Protein AF-A0A537WRU5-F1 (afdb_monomer_lite)

Foldseek 3Di:
DDPPPPPPDPDPVCLVPAQFQNQLQVQLQVQLVVQLVVLVVVCPPDPDPPPWPDDSSSNVRSLVRSNVRNCVSLPVVVQVVCVVVVHDDDPFPQPDDDDRSLGHQGLQLQSQLVNLQVLLVVLVVVLVVLVVLLVVQVVDPPDGPDDPLVNLLSQQSNQQSVVVSVVSVCCGNCVSNPVCVVVVHRGDPCSNVSSVVSSVSNSVNVVSVCLSVVFGDNQHNVNDPVCVGNPGSD

Structure (mmCIF, N/CA/C/O backbone):
data_AF-A0A537WRU5-F1
#
_entry.id   AF-A0A537WRU5-F1
#
loop_
_atom_site.group_PDB
_atom_site.id
_atom_site.type_symbol
_atom_site.label_atom_id
_atom_site.label_alt_id
_atom_site.label_comp_id
_atom_site.label_asym_id
_atom_site.label_entity_id
_atom_site.label_seq_id
_atom_site.pdbx_PDB_ins_code
_atom_site.Cartn_x
_atom_site.Cartn_y
_atom_site.Cartn_z
_atom_site.occupancy
_atom_site.B_iso_or_equiv
_atom_site.auth_seq_id
_atom_site.auth_comp_id
_atom_site.auth_asym_id
_atom_site.auth_atom_id
_atom_site.pdbx_PDB_model_num
ATOM 1 N N . MET A 1 1 ? -28.530 -20.313 34.797 1.00 43.19 1 MET A N 1
ATOM 2 C CA . MET A 1 1 ? -28.733 -20.567 33.355 1.00 43.19 1 MET A CA 1
ATOM 3 C C . MET A 1 1 ? -28.473 -19.269 32.606 1.00 43.19 1 MET A C 1
ATOM 5 O O . MET A 1 1 ? -29.329 -18.397 32.593 1.00 43.19 1 MET A O 1
ATOM 9 N N . SER A 1 2 ? -27.258 -19.077 32.092 1.00 44.94 2 SER A N 1
ATOM 10 C CA . SER A 1 2 ? -26.894 -17.907 31.288 1.00 44.94 2 SER A CA 1
ATOM 11 C C . SER A 1 2 ? -27.354 -18.137 29.851 1.00 44.94 2 SER A C 1
ATOM 13 O O . SER A 1 2 ? -26.823 -18.996 29.153 1.00 44.94 2 SER A O 1
ATOM 15 N N . ALA A 1 3 ? -28.372 -17.394 29.420 1.00 47.81 3 ALA A N 1
ATOM 16 C CA . ALA A 1 3 ? -28.803 -17.387 28.031 1.00 47.81 3 ALA A CA 1
ATOM 17 C C . ALA A 1 3 ? -27.658 -16.841 27.164 1.00 47.81 3 ALA A C 1
ATOM 19 O O . ALA A 1 3 ? -27.342 -15.651 27.196 1.00 47.81 3 ALA A O 1
ATOM 20 N N . THR A 1 4 ? -27.003 -17.722 26.414 1.00 50.69 4 THR A N 1
ATOM 21 C CA . THR A 1 4 ? -26.089 -17.356 25.337 1.00 50.69 4 THR A CA 1
ATOM 22 C C . THR A 1 4 ? -26.909 -16.667 24.255 1.00 50.69 4 THR A C 1
ATOM 24 O O . THR A 1 4 ? -27.529 -17.308 23.411 1.00 50.69 4 THR A O 1
ATOM 27 N N . ALA A 1 5 ? -26.954 -15.335 24.300 1.00 50.09 5 ALA A N 1
ATOM 28 C CA . ALA A 1 5 ? -27.502 -14.541 23.216 1.00 50.09 5 ALA A CA 1
ATOM 29 C C . ALA A 1 5 ? -26.713 -14.870 21.941 1.00 50.09 5 ALA A C 1
ATOM 31 O O . ALA A 1 5 ? -25.548 -14.493 21.798 1.00 50.09 5 ALA A O 1
ATOM 32 N N . ILE A 1 6 ? -27.333 -15.622 21.031 1.00 52.88 6 ILE A N 1
ATOM 33 C CA . ILE A 1 6 ? -26.798 -15.865 19.695 1.00 52.88 6 ILE A CA 1
ATOM 34 C C . ILE A 1 6 ? -26.762 -14.499 19.017 1.00 52.88 6 ILE A C 1
ATOM 36 O O . ILE A 1 6 ? -27.801 -13.939 18.669 1.00 52.88 6 ILE A O 1
ATOM 40 N N . ALA A 1 7 ? -25.566 -13.924 18.892 1.00 55.81 7 ALA A N 1
ATOM 41 C CA . ALA A 1 7 ? -25.377 -12.673 18.180 1.00 55.81 7 ALA A CA 1
ATOM 42 C C . ALA A 1 7 ? -25.901 -12.856 16.750 1.00 55.81 7 ALA A C 1
ATOM 44 O O . ALA A 1 7 ? -25.325 -13.617 15.968 1.00 55.81 7 ALA A O 1
ATOM 45 N N . VAL A 1 8 ? -27.013 -12.188 16.430 1.00 57.75 8 VAL A N 1
ATOM 46 C CA . VAL A 1 8 ? -27.613 -12.217 15.096 1.00 57.75 8 VAL A CA 1
ATOM 47 C C . VAL A 1 8 ? -26.575 -11.687 14.116 1.00 57.75 8 VAL A C 1
ATOM 49 O O . VAL A 1 8 ? -26.228 -10.505 14.114 1.00 57.75 8 VAL A O 1
ATOM 52 N N . GLN A 1 9 ? -26.030 -12.591 13.308 1.00 58.00 9 GLN A N 1
ATOM 53 C CA . GLN A 1 9 ? -25.066 -12.241 12.278 1.00 58.00 9 GLN A CA 1
ATOM 54 C C . GLN A 1 9 ? -25.783 -11.392 11.221 1.00 58.00 9 GLN A C 1
ATOM 56 O O . GLN A 1 9 ? -26.829 -11.817 10.724 1.00 58.00 9 GLN A O 1
ATOM 61 N N . PRO A 1 10 ? -25.251 -10.218 10.831 1.00 60.97 10 PRO A N 1
ATOM 62 C CA . PRO A 1 10 ? -25.875 -9.410 9.792 1.00 60.97 10 PRO A CA 1
ATOM 63 C C . PRO A 1 10 ? -25.976 -10.208 8.478 1.00 60.97 10 PRO A C 1
ATOM 65 O O . PRO A 1 10 ? -25.156 -11.106 8.235 1.00 60.97 10 PRO A O 1
ATOM 68 N N . PRO A 1 11 ? -26.954 -9.905 7.608 1.00 69.56 11 PRO A N 1
ATOM 69 C CA . PRO A 1 11 ? -27.125 -10.612 6.342 1.00 69.56 11 PRO A CA 1
ATOM 70 C C . PRO A 1 11 ? -25.850 -10.532 5.485 1.00 69.56 11 PRO A C 1
ATOM 72 O O . PRO A 1 11 ? -25.109 -9.549 5.547 1.00 69.56 11 PRO A O 1
ATOM 75 N N . VAL A 1 12 ? -25.576 -11.583 4.702 1.00 64.00 12 VAL A N 1
ATOM 76 C CA . VAL A 1 12 ? -24.307 -11.765 3.962 1.00 64.00 12 VAL A CA 1
ATOM 77 C C . VAL A 1 12 ? -23.991 -10.566 3.061 1.00 64.00 12 VAL A C 1
ATOM 79 O O . VAL A 1 12 ? -22.855 -10.098 3.045 1.00 64.00 12 VAL A O 1
ATOM 82 N N . TRP A 1 13 ? -24.999 -9.976 2.413 1.00 59.28 13 TRP A N 1
ATOM 83 C CA . TRP A 1 13 ? -24.815 -8.798 1.564 1.00 59.28 13 TRP A CA 1
ATOM 84 C C . TRP A 1 13 ? -24.299 -7.569 2.330 1.00 59.28 13 TRP A C 1
ATOM 86 O O . TRP A 1 13 ? -23.466 -6.861 1.790 1.00 59.28 13 TRP A O 1
ATOM 96 N N . ARG A 1 14 ? -24.675 -7.345 3.603 1.00 62.75 14 ARG A N 1
ATOM 97 C CA . ARG A 1 14 ? -24.113 -6.261 4.447 1.00 62.75 14 ARG A CA 1
ATOM 98 C C . ARG A 1 14 ? -22.700 -6.557 4.947 1.00 62.75 14 ARG A C 1
ATOM 100 O O . ARG A 1 14 ? -22.004 -5.665 5.425 1.00 62.75 14 ARG A O 1
ATOM 107 N N . ARG A 1 15 ? -22.272 -7.822 4.900 1.00 59.53 15 ARG A N 1
ATOM 108 C CA . ARG A 1 15 ? -20.886 -8.202 5.212 1.00 59.53 15 ARG A CA 1
ATOM 109 C C . ARG A 1 15 ? -19.960 -7.969 4.019 1.00 59.53 15 ARG A C 1
ATOM 111 O O . ARG A 1 15 ? -18.805 -7.613 4.262 1.00 59.53 15 ARG A O 1
ATOM 118 N N . VAL A 1 16 ? -20.485 -8.144 2.801 1.00 56.91 16 VAL A N 1
ATOM 119 C CA . VAL A 1 16 ? -19.808 -7.939 1.507 1.00 56.91 16 VAL A CA 1
ATOM 120 C C . VAL A 1 16 ? -19.844 -6.468 1.071 1.00 56.91 16 VAL A C 1
ATOM 122 O O . VAL A 1 16 ? -18.808 -5.914 0.727 1.00 56.91 16 VAL A O 1
ATOM 125 N N . ILE A 1 17 ? -21.004 -5.816 1.159 1.00 59.84 17 ILE A N 1
ATOM 126 C CA . ILE A 1 17 ? -21.228 -4.390 0.890 1.00 59.84 17 ILE A CA 1
ATOM 127 C C . ILE A 1 17 ? -21.133 -3.649 2.229 1.00 59.84 17 ILE A C 1
ATOM 129 O O . ILE A 1 17 ? -22.105 -3.524 2.974 1.00 59.84 17 ILE A O 1
ATOM 133 N N . GLY A 1 18 ? -19.923 -3.225 2.575 1.00 69.94 18 GLY A N 1
ATOM 134 C CA . GLY A 1 18 ? -19.600 -2.473 3.786 1.00 69.94 18 GLY A CA 1
ATOM 135 C C . GLY A 1 18 ? -18.094 -2.248 3.871 1.00 69.94 18 GLY A C 1
ATOM 136 O O . GLY A 1 18 ? -17.368 -2.826 3.081 1.00 69.94 18 GLY A O 1
ATOM 137 N N . PHE A 1 19 ? -17.619 -1.449 4.825 1.00 80.75 19 PHE A N 1
ATOM 138 C CA . PHE A 1 19 ? -16.203 -1.068 4.931 1.00 80.75 19 PHE A CA 1
ATOM 139 C C . PHE A 1 19 ? -15.273 -2.274 5.153 1.00 80.75 19 PHE A C 1
ATOM 141 O O . PHE A 1 19 ? -15.139 -2.786 6.270 1.00 80.75 19 PHE A O 1
ATOM 148 N N . ASN A 1 20 ? -14.695 -2.780 4.067 1.00 87.25 20 ASN A N 1
ATOM 149 C CA . ASN A 1 20 ? -13.852 -3.966 4.023 1.00 87.25 20 ASN A CA 1
ATOM 150 C C . ASN A 1 20 ? -12.834 -3.874 2.879 1.00 87.25 20 ASN A C 1
ATOM 152 O O . ASN A 1 20 ? -12.830 -2.928 2.096 1.00 87.25 20 ASN A O 1
ATOM 156 N N . MET A 1 21 ? -11.952 -4.865 2.787 1.00 90.12 21 MET A N 1
ATOM 157 C CA . MET A 1 21 ? -10.907 -4.898 1.769 1.00 90.12 21 MET A CA 1
ATOM 158 C C . MET A 1 21 ? -11.462 -4.862 0.336 1.00 90.12 21 MET A C 1
ATOM 160 O O . MET A 1 21 ? -10.867 -4.216 -0.516 1.00 90.12 21 MET A O 1
ATOM 164 N N . LEU A 1 22 ? -12.608 -5.496 0.058 1.00 90.56 22 LEU A N 1
ATOM 165 C CA . LEU A 1 22 ? -13.212 -5.508 -1.281 1.00 90.56 22 LEU A CA 1
ATOM 166 C C . LEU A 1 22 ? -13.752 -4.132 -1.673 1.00 90.56 22 LEU A C 1
ATOM 168 O O . LEU A 1 22 ? -13.516 -3.684 -2.792 1.00 90.56 22 LEU A O 1
ATOM 172 N N . THR A 1 23 ? -14.438 -3.439 -0.761 1.00 90.88 23 THR A N 1
ATOM 173 C CA . THR A 1 23 ? -14.873 -2.056 -1.009 1.00 90.88 23 THR A CA 1
ATOM 174 C C . THR A 1 23 ? -13.686 -1.109 -1.108 1.00 90.88 23 THR A C 1
ATOM 176 O O . THR A 1 23 ? -13.714 -0.200 -1.930 1.00 90.88 23 THR A O 1
ATOM 179 N N . GLY A 1 24 ? -12.629 -1.352 -0.326 1.00 92.94 24 GLY A N 1
ATOM 180 C CA . GLY A 1 24 ? -11.333 -0.694 -0.475 1.00 92.94 24 GLY A CA 1
ATOM 181 C C . GLY A 1 24 ? -10.780 -0.851 -1.891 1.00 92.94 24 GLY A C 1
ATOM 182 O O . GLY A 1 24 ? -10.508 0.150 -2.545 1.00 92.94 24 GLY A O 1
ATOM 183 N N . LEU A 1 25 ? -10.659 -2.083 -2.396 1.00 94.44 25 LEU A N 1
ATOM 184 C CA . LEU A 1 25 ? -10.160 -2.350 -3.752 1.00 94.44 25 LEU A CA 1
ATOM 185 C C . LEU A 1 25 ? -11.041 -1.685 -4.815 1.00 94.44 25 LEU A C 1
ATOM 187 O O . LEU A 1 25 ? -10.525 -1.017 -5.704 1.00 94.44 25 LEU A O 1
ATOM 191 N N . ALA A 1 26 ? -12.363 -1.828 -4.710 1.00 94.75 26 ALA A N 1
ATOM 192 C CA . ALA A 1 26 ? -13.296 -1.267 -5.681 1.00 94.75 26 ALA A CA 1
ATOM 193 C C . ALA A 1 26 ? -13.214 0.267 -5.746 1.00 94.75 26 ALA A C 1
ATOM 195 O O . ALA A 1 26 ? -13.126 0.836 -6.837 1.00 94.75 26 ALA A O 1
ATOM 196 N N . LEU A 1 27 ? -13.201 0.946 -4.592 1.00 95.00 27 LEU A N 1
ATOM 197 C CA . LEU A 1 27 ? -13.061 2.403 -4.546 1.00 95.00 27 LEU A CA 1
ATOM 198 C C . LEU A 1 27 ? -11.647 2.865 -4.895 1.00 95.00 27 LEU A C 1
ATOM 200 O O . LEU A 1 27 ? -11.509 3.931 -5.481 1.00 95.00 27 LEU A O 1
ATOM 204 N N . GLY A 1 28 ? -10.612 2.080 -4.594 1.00 95.94 28 GLY A N 1
ATOM 205 C CA . GLY A 1 28 ? -9.243 2.361 -5.021 1.00 95.94 28 GLY A CA 1
ATOM 206 C C . GLY A 1 28 ? -9.094 2.313 -6.541 1.00 95.94 28 GLY A C 1
ATOM 207 O O . GLY A 1 28 ? -8.589 3.257 -7.135 1.00 95.94 28 GLY A O 1
ATOM 208 N N . ILE A 1 29 ? -9.618 1.273 -7.193 1.00 95.06 29 ILE A N 1
ATOM 209 C CA . ILE A 1 29 ? -9.633 1.167 -8.661 1.00 95.06 29 ILE A CA 1
ATOM 210 C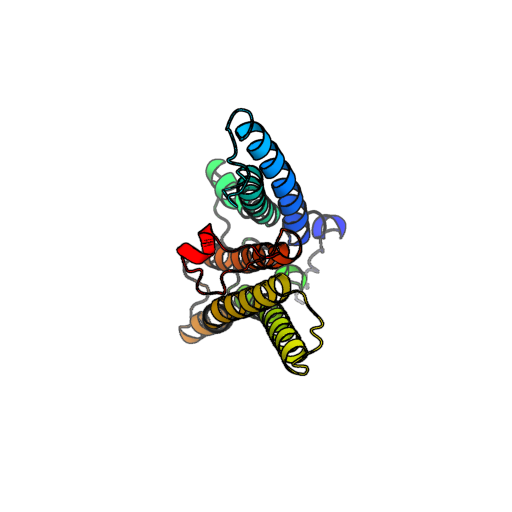 C . ILE A 1 29 ? -10.441 2.317 -9.271 1.00 95.06 29 ILE A C 1
ATOM 212 O O . ILE A 1 29 ? -9.970 2.990 -10.183 1.00 95.06 29 ILE A O 1
ATOM 216 N N . SER A 1 30 ? -11.633 2.590 -8.736 1.00 96.00 30 SER A N 1
ATOM 217 C CA . SER A 1 30 ? -12.465 3.711 -9.200 1.00 96.00 30 SER A CA 1
ATOM 218 C C . SER A 1 30 ? -11.749 5.056 -9.026 1.00 96.00 30 SER A C 1
ATOM 220 O O . SER A 1 30 ? -11.803 5.911 -9.907 1.00 96.00 30 SER A O 1
ATOM 222 N N . GLY A 1 31 ? -11.043 5.223 -7.905 1.00 96.19 31 GLY A N 1
ATOM 223 C CA . GLY A 1 31 ? -10.205 6.378 -7.615 1.00 96.19 31 GLY A CA 1
ATOM 224 C C . GLY A 1 31 ? -9.065 6.527 -8.616 1.00 96.19 31 GLY A C 1
ATOM 225 O O . GLY A 1 31 ? -8.847 7.631 -9.095 1.00 96.19 31 GLY A O 1
ATOM 226 N N . TRP A 1 32 ? -8.401 5.436 -9.005 1.00 94.12 32 TRP A N 1
ATOM 227 C CA . TRP A 1 32 ? -7.345 5.470 -10.020 1.00 94.12 32 TRP A CA 1
ATOM 228 C C . TRP A 1 32 ? -7.837 6.043 -11.351 1.00 94.12 32 TRP A C 1
ATOM 230 O O . TRP A 1 32 ? -7.231 6.971 -11.880 1.00 94.12 32 TRP A O 1
ATOM 240 N N . PHE A 1 33 ? -8.979 5.559 -11.852 1.00 93.88 33 PHE A N 1
ATOM 241 C CA . PHE A 1 33 ? -9.567 6.072 -13.092 1.00 93.88 33 PHE A CA 1
ATOM 242 C C . PHE A 1 33 ? -10.001 7.536 -12.971 1.00 93.88 33 PHE A C 1
ATOM 244 O O . PHE A 1 33 ? -9.765 8.324 -13.885 1.00 93.88 33 PHE A O 1
ATOM 251 N N . LEU A 1 34 ? -10.608 7.917 -11.843 1.00 94.75 34 LEU A N 1
ATOM 252 C CA . LEU A 1 34 ? -11.018 9.300 -11.599 1.00 94.75 34 LEU A CA 1
ATOM 253 C C . LEU A 1 34 ? -9.810 10.244 -11.528 1.00 94.75 34 LEU A C 1
ATOM 255 O O . LEU A 1 34 ? -9.818 11.296 -12.160 1.00 94.75 34 LEU A O 1
ATOM 259 N N . GLY A 1 35 ? -8.771 9.866 -10.784 1.00 92.19 35 GLY A N 1
ATOM 260 C CA . GLY A 1 35 ? -7.538 10.635 -10.656 1.00 92.19 35 GLY A CA 1
ATOM 261 C C . GLY A 1 35 ? -6.807 10.759 -11.986 1.00 92.19 35 GLY A C 1
ATOM 262 O O . GLY A 1 35 ? -6.416 11.861 -12.356 1.00 92.19 35 GLY A O 1
ATOM 263 N N . GLY A 1 36 ? -6.705 9.665 -12.744 1.00 89.75 36 GLY A N 1
ATOM 264 C CA . GLY A 1 36 ? -6.138 9.677 -14.091 1.00 89.75 36 GLY A CA 1
ATOM 265 C C . GLY A 1 36 ? -6.905 10.601 -15.037 1.00 89.75 36 GLY A C 1
ATOM 266 O O . GLY A 1 36 ? -6.294 11.392 -15.750 1.00 89.75 36 GLY A O 1
ATOM 267 N N . TRP A 1 37 ? -8.242 10.581 -14.990 1.00 88.75 37 TRP A N 1
ATOM 268 C CA . TRP A 1 37 ? -9.071 11.497 -15.776 1.00 88.75 37 TRP A CA 1
ATOM 269 C C . TRP A 1 37 ? -8.838 12.965 -15.390 1.00 88.75 37 TRP A C 1
ATOM 271 O O . TRP A 1 37 ? -8.616 13.789 -16.274 1.00 88.75 37 TRP A O 1
ATOM 281 N N . ILE A 1 38 ? -8.825 13.289 -14.090 1.00 89.44 38 ILE A N 1
ATOM 282 C CA . ILE A 1 38 ? -8.550 14.649 -13.593 1.00 89.44 38 ILE A CA 1
ATOM 283 C C . ILE A 1 38 ? -7.145 15.101 -14.001 1.00 89.44 38 ILE A C 1
ATOM 285 O O . ILE A 1 38 ? -6.993 16.190 -14.550 1.00 89.44 38 ILE A O 1
ATOM 289 N N . GLY A 1 39 ? -6.125 14.272 -13.777 1.00 87.00 39 GLY A N 1
ATOM 290 C CA . GLY A 1 39 ? -4.747 14.593 -14.146 1.00 87.00 39 GLY A CA 1
ATOM 291 C C . GLY A 1 39 ? -4.582 14.777 -15.655 1.00 87.00 39 GLY A C 1
ATOM 292 O O . GLY A 1 39 ? -3.895 15.700 -16.077 1.00 87.00 39 GLY A O 1
ATOM 293 N N . GLY A 1 40 ? -5.310 14.001 -16.463 1.00 84.06 40 GLY A N 1
ATOM 294 C CA . GLY A 1 40 ? -5.395 14.195 -17.910 1.00 84.06 40 GLY A CA 1
ATOM 295 C C . GLY A 1 40 ? -6.030 15.530 -18.314 1.00 84.06 40 GLY A C 1
ATOM 296 O O . GLY A 1 40 ? -5.603 16.125 -19.296 1.00 84.06 40 GLY A O 1
ATOM 297 N N . GLN A 1 41 ? -6.997 16.054 -17.551 1.00 85.62 41 GLN A N 1
ATOM 298 C CA . GLN A 1 41 ? -7.521 17.411 -17.780 1.00 85.62 41 GLN A CA 1
ATOM 299 C C . GLN A 1 41 ? -6.508 18.494 -17.389 1.00 85.62 41 GLN A C 1
ATOM 301 O O . GLN A 1 41 ? -6.394 19.503 -18.077 1.00 85.62 41 GLN A O 1
ATOM 306 N N . MET A 1 42 ? -5.749 18.284 -16.310 1.00 82.38 42 MET A N 1
ATOM 307 C CA . MET A 1 42 ? -4.683 19.205 -15.881 1.00 82.38 42 MET A CA 1
ATOM 308 C C . MET A 1 42 ? -3.506 19.227 -16.863 1.00 82.38 42 MET A C 1
ATOM 310 O O . MET A 1 42 ? -2.753 20.199 -16.919 1.00 82.38 42 MET A O 1
ATOM 314 N N . ALA A 1 43 ? -3.361 18.153 -17.633 1.00 74.75 43 ALA A N 1
ATOM 315 C CA . ALA A 1 43 ? -2.314 17.991 -18.618 1.00 74.75 43 ALA A CA 1
ATOM 316 C C . ALA A 1 43 ? -2.543 18.773 -19.920 1.00 74.75 43 ALA A C 1
ATOM 318 O O . ALA A 1 43 ? -1.599 19.060 -20.654 1.00 74.75 43 ALA A O 1
ATOM 319 N N . VAL A 1 44 ? -3.788 19.151 -20.216 1.00 70.19 44 VAL A N 1
ATOM 320 C CA . VAL A 1 44 ? -4.133 19.851 -21.459 1.00 70.19 44 VAL A CA 1
ATOM 321 C C . VAL A 1 44 ? -3.423 21.210 -21.524 1.00 70.19 44 VAL A C 1
ATOM 323 O O . VAL A 1 44 ? -3.682 22.090 -20.708 1.00 70.19 44 VAL A O 1
ATOM 326 N N . GLY A 1 45 ? -2.556 21.393 -22.526 1.00 63.53 45 GLY A N 1
ATOM 327 C CA . GLY A 1 45 ? -1.870 22.664 -22.800 1.00 63.53 45 GLY A CA 1
ATOM 328 C C . GLY A 1 45 ? -0.439 22.784 -22.266 1.00 63.53 45 GLY A C 1
ATOM 329 O O . GLY A 1 45 ? 0.165 23.840 -22.442 1.00 63.53 45 GLY A O 1
ATOM 330 N N . HIS A 1 46 ? 0.119 21.735 -21.655 1.00 62.09 46 HIS A N 1
ATOM 331 C CA . HIS A 1 46 ? 1.546 21.665 -21.335 1.00 62.09 46 HIS A CA 1
ATOM 332 C C . HIS A 1 46 ? 2.284 20.857 -22.415 1.00 62.09 46 HIS A C 1
ATOM 334 O O . HIS A 1 46 ? 1.891 19.730 -22.714 1.00 62.09 46 HIS A O 1
ATOM 340 N N . ASP A 1 47 ? 3.348 21.421 -23.000 1.00 55.03 47 ASP A N 1
ATOM 341 C CA . ASP A 1 47 ? 4.239 20.684 -23.903 1.00 55.03 47 ASP A CA 1
ATOM 342 C C . ASP A 1 47 ? 5.037 19.667 -23.083 1.00 55.03 47 ASP A C 1
ATOM 344 O O . ASP A 1 47 ? 6.061 19.974 -22.468 1.00 55.03 47 ASP A O 1
ATOM 348 N N . TYR A 1 48 ? 4.533 18.438 -23.052 1.00 56.00 48 TYR A N 1
ATOM 349 C CA . TYR A 1 48 ? 5.275 17.287 -22.567 1.00 56.00 48 TYR A CA 1
ATOM 350 C C . TYR A 1 48 ? 6.463 17.084 -23.495 1.00 56.00 48 TYR A C 1
ATOM 352 O O . TYR A 1 48 ? 6.289 16.731 -24.662 1.00 56.00 48 TYR A O 1
ATOM 360 N N . LEU A 1 49 ? 7.668 17.353 -22.996 1.00 48.50 49 LEU A N 1
ATOM 361 C CA . LEU A 1 49 ? 8.898 17.102 -23.735 1.00 48.50 49 LEU A CA 1
ATOM 362 C C . LEU A 1 49 ? 8.964 15.605 -24.062 1.00 48.50 49 LEU A C 1
ATOM 364 O O . LEU A 1 49 ? 9.298 14.773 -23.222 1.00 48.50 49 LEU A O 1
ATOM 368 N N . LEU A 1 50 ? 8.592 15.264 -25.296 1.00 40.84 50 LEU A N 1
ATOM 369 C CA . LEU A 1 50 ? 8.654 13.912 -25.835 1.00 40.84 50 LEU A CA 1
ATOM 370 C C . LEU A 1 50 ? 10.100 13.412 -25.737 1.00 40.84 50 LEU A C 1
ATOM 372 O O . LEU A 1 50 ? 10.968 13.868 -26.479 1.00 40.84 50 LEU A O 1
ATOM 376 N N . GLY A 1 51 ? 10.358 12.475 -24.824 1.00 48.56 51 GLY A N 1
ATOM 377 C CA . GLY A 1 51 ? 11.657 11.808 -24.698 1.00 48.56 51 GLY A CA 1
ATOM 378 C C . GLY A 1 51 ? 12.291 11.840 -23.310 1.00 48.56 51 GLY A C 1
ATOM 379 O O . GLY A 1 51 ? 13.295 11.160 -23.112 1.00 48.56 51 GLY A O 1
ATOM 380 N N . THR A 1 52 ? 11.723 12.546 -22.340 1.00 48.38 52 THR A N 1
ATOM 381 C CA . THR A 1 52 ? 12.026 12.328 -20.921 1.00 48.38 52 THR A CA 1
ATOM 382 C C . THR A 1 52 ? 10.865 11.556 -20.297 1.00 48.38 52 THR A C 1
ATOM 384 O O . THR A 1 52 ? 9.711 11.838 -20.606 1.00 48.38 52 THR A O 1
ATOM 387 N N . ASP A 1 53 ? 11.133 10.587 -19.418 1.00 50.44 53 ASP A N 1
ATOM 388 C CA . ASP A 1 53 ? 10.121 9.892 -18.596 1.00 50.44 53 ASP A CA 1
ATOM 389 C C . ASP A 1 53 ? 9.520 10.845 -17.531 1.00 50.44 53 ASP A C 1
ATOM 391 O O . ASP A 1 53 ? 9.341 10.521 -16.357 1.00 50.44 53 ASP A O 1
ATOM 395 N N . GLN A 1 54 ? 9.256 12.092 -17.926 1.00 51.94 54 GLN A N 1
ATOM 396 C CA . GLN A 1 54 ? 8.845 13.180 -17.067 1.00 51.94 54 GLN A CA 1
ATOM 397 C C . GLN A 1 54 ? 7.332 13.162 -16.879 1.00 51.94 54 GLN A C 1
ATOM 399 O O . GLN A 1 54 ? 6.567 13.727 -17.653 1.00 51.94 54 GLN A O 1
ATOM 404 N N . ASN A 1 55 ? 6.950 12.569 -15.749 1.00 55.88 55 ASN A N 1
ATOM 405 C CA . ASN A 1 55 ? 5.856 13.028 -14.898 1.00 55.88 55 ASN A CA 1
ATOM 406 C C . ASN A 1 55 ? 4.498 13.176 -15.601 1.00 55.88 55 ASN A C 1
ATOM 408 O O . ASN A 1 55 ? 3.966 14.271 -15.802 1.00 55.88 55 ASN A O 1
ATOM 412 N N . ASP A 1 56 ? 3.888 12.027 -15.880 1.00 71.75 56 ASP A N 1
ATOM 413 C CA . ASP A 1 56 ? 2.469 11.942 -16.195 1.00 71.75 56 ASP A CA 1
ATOM 414 C C . ASP A 1 56 ? 1.663 12.313 -14.936 1.00 71.75 56 ASP A C 1
ATOM 416 O O . ASP A 1 56 ? 1.428 11.501 -14.033 1.00 71.75 56 ASP A O 1
ATOM 420 N N . VAL A 1 57 ? 1.268 13.588 -14.855 1.00 79.62 57 VAL A N 1
ATOM 421 C CA . VAL A 1 57 ? 0.369 14.124 -13.820 1.00 79.62 57 VAL A CA 1
ATOM 422 C C . VAL A 1 57 ? -0.878 13.240 -13.684 1.00 79.62 57 VAL A C 1
ATOM 424 O O . VAL A 1 57 ? -1.392 13.085 -12.578 1.00 79.62 57 VAL A O 1
ATOM 427 N N . GLY A 1 58 ? -1.324 12.597 -14.768 1.00 84.25 58 GLY A N 1
ATOM 428 C CA . GLY A 1 58 ? -2.375 11.584 -14.778 1.00 84.25 58 GLY A CA 1
ATOM 429 C C . GLY A 1 58 ? -2.031 10.348 -13.951 1.00 84.25 58 GLY A C 1
ATOM 430 O O . GLY A 1 58 ? -2.825 9.966 -13.094 1.00 84.25 58 GLY A O 1
ATOM 431 N N . ILE A 1 59 ? -0.852 9.749 -14.130 1.00 83.00 59 ILE A N 1
ATOM 432 C CA . ILE A 1 59 ? -0.412 8.581 -13.342 1.00 83.00 59 ILE A CA 1
ATOM 433 C C . ILE A 1 59 ? -0.283 8.942 -11.859 1.00 83.00 59 ILE A C 1
ATOM 435 O O . ILE A 1 59 ? -0.776 8.207 -10.997 1.00 83.00 59 ILE A O 1
ATOM 439 N N . PHE A 1 60 ? 0.331 10.088 -11.548 1.00 86.81 60 PHE A N 1
ATOM 440 C CA . PHE A 1 60 ? 0.460 10.552 -10.166 1.00 86.81 60 PHE A CA 1
ATOM 441 C C . PHE A 1 60 ? -0.911 10.786 -9.516 1.00 86.81 60 PHE A C 1
ATOM 443 O O . PHE A 1 60 ? -1.181 10.260 -8.433 1.00 86.81 60 PHE A O 1
ATOM 450 N N . MET A 1 61 ? -1.804 11.520 -10.189 1.00 90.50 61 MET A N 1
ATOM 451 C CA . MET A 1 61 ? -3.173 11.744 -9.716 1.00 90.50 61 MET A CA 1
ATOM 452 C C . MET A 1 61 ? -3.946 10.428 -9.602 1.00 90.50 61 MET A C 1
ATOM 454 O O . MET A 1 61 ? -4.681 10.232 -8.636 1.00 90.50 61 MET A O 1
ATOM 458 N N . GLY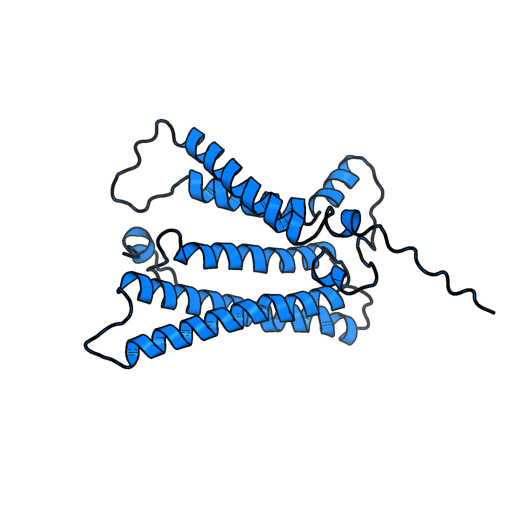 A 1 62 ? -3.743 9.494 -10.530 1.00 91.94 62 GLY A N 1
ATOM 459 C CA . GLY A 1 62 ? -4.306 8.151 -10.484 1.00 91.94 62 GLY A CA 1
ATOM 460 C C . GLY A 1 62 ? -3.920 7.424 -9.199 1.00 91.94 62 GLY A C 1
ATOM 461 O O . GLY A 1 62 ? -4.795 7.016 -8.437 1.00 91.94 62 GLY A O 1
ATOM 462 N N . TYR A 1 63 ? -2.628 7.311 -8.885 1.00 92.88 63 TYR A N 1
ATOM 463 C CA . TYR A 1 63 ? -2.189 6.668 -7.641 1.00 92.88 63 TYR A CA 1
ATOM 464 C C . TYR A 1 63 ? -2.646 7.420 -6.384 1.00 92.88 63 TYR A C 1
ATOM 466 O O . TYR A 1 63 ? -3.057 6.784 -5.410 1.00 92.88 63 TYR A O 1
ATOM 474 N N . LEU A 1 64 ? -2.649 8.757 -6.404 1.00 94.75 64 LEU A N 1
ATOM 475 C CA . LEU A 1 64 ? -3.126 9.573 -5.286 1.00 94.75 64 LEU A CA 1
ATOM 476 C C . LEU A 1 64 ? -4.601 9.285 -4.970 1.00 94.75 64 LEU A C 1
ATOM 478 O O . LEU A 1 64 ? -4.950 8.961 -3.831 1.00 94.75 64 LEU A O 1
ATOM 482 N N . PHE A 1 65 ? -5.472 9.354 -5.978 1.00 96.38 65 PHE A N 1
ATOM 483 C CA . PHE A 1 65 ? -6.895 9.072 -5.804 1.00 96.38 65 PHE A CA 1
ATOM 484 C C . PHE A 1 65 ? -7.161 7.590 -5.537 1.00 96.38 65 PHE A C 1
ATOM 486 O O . PHE A 1 65 ? -8.110 7.275 -4.818 1.00 96.38 65 PHE A O 1
ATOM 493 N N . ALA A 1 66 ? -6.321 6.678 -6.034 1.00 96.50 66 ALA A N 1
ATOM 494 C CA . ALA A 1 66 ? -6.413 5.262 -5.701 1.00 96.50 66 ALA A CA 1
ATOM 495 C C . ALA A 1 66 ? -6.188 5.012 -4.205 1.00 96.50 66 ALA A C 1
ATOM 497 O O . ALA A 1 66 ? -6.963 4.289 -3.579 1.00 96.50 66 ALA A O 1
ATOM 498 N N . ILE A 1 67 ? -5.181 5.654 -3.601 1.00 96.69 67 ILE A N 1
ATOM 499 C CA . ILE A 1 67 ? -4.927 5.563 -2.156 1.00 96.69 67 ILE A CA 1
ATOM 500 C C . ILE A 1 67 ? -6.093 6.170 -1.367 1.00 96.69 67 ILE A C 1
ATOM 502 O O . ILE A 1 67 ? -6.557 5.575 -0.394 1.00 96.69 67 ILE A O 1
ATOM 506 N N . ILE A 1 68 ? -6.609 7.328 -1.790 1.00 96.00 68 ILE A N 1
ATOM 507 C CA . ILE A 1 68 ? -7.762 7.962 -1.134 1.00 96.00 68 ILE A CA 1
ATOM 508 C C . ILE A 1 68 ? -8.985 7.041 -1.206 1.00 96.00 68 ILE A C 1
ATOM 510 O O . ILE A 1 68 ? -9.601 6.757 -0.179 1.00 96.00 68 ILE A O 1
ATOM 514 N N . GLY A 1 69 ? -9.310 6.526 -2.393 1.00 96.12 69 GLY A N 1
ATOM 515 C CA . GLY A 1 69 ? -10.412 5.593 -2.612 1.00 96.12 69 GLY A CA 1
ATOM 516 C C . GLY A 1 69 ? -10.268 4.320 -1.779 1.00 96.12 69 GLY A C 1
ATOM 517 O O . GLY A 1 69 ? -11.222 3.907 -1.121 1.00 96.12 69 GLY A O 1
ATOM 518 N N . TRP A 1 70 ? -9.061 3.755 -1.716 1.00 96.56 70 TRP A N 1
ATOM 519 C CA . TRP A 1 70 ? -8.718 2.609 -0.872 1.00 96.56 70 TRP A CA 1
ATOM 520 C C . TRP A 1 70 ? -9.027 2.862 0.607 1.00 96.56 70 TRP A C 1
ATOM 522 O O . TRP A 1 70 ? -9.761 2.095 1.237 1.00 96.56 70 TRP A O 1
ATOM 532 N N . LEU A 1 71 ? -8.528 3.968 1.164 1.00 95.12 71 LEU A N 1
ATOM 533 C CA . LEU A 1 71 ? -8.723 4.314 2.574 1.00 95.12 71 LEU A CA 1
ATOM 534 C C . LEU A 1 71 ? -10.187 4.656 2.891 1.00 95.12 71 LEU A C 1
ATOM 536 O O . LEU A 1 71 ? -10.711 4.253 3.935 1.00 95.12 71 LEU A O 1
ATOM 540 N N . VAL A 1 72 ? -10.876 5.357 1.987 1.00 93.12 72 VAL A N 1
ATOM 541 C CA . VAL A 1 72 ? -12.313 5.647 2.105 1.00 93.12 72 VAL A CA 1
ATOM 542 C C . VAL A 1 72 ? -13.122 4.350 2.075 1.00 93.12 72 VAL A C 1
ATOM 544 O O . VAL A 1 72 ? -13.990 4.155 2.927 1.00 93.12 72 VAL A O 1
ATOM 547 N N . GLY A 1 73 ? -12.804 3.428 1.165 1.00 91.38 73 GLY A N 1
ATOM 548 C CA . GLY A 1 73 ? -13.481 2.137 1.033 1.00 91.38 73 GLY A CA 1
ATOM 549 C C . GLY A 1 73 ? -13.271 1.213 2.226 1.00 91.38 73 GLY A C 1
ATOM 550 O O . GLY A 1 73 ? -14.172 0.449 2.568 1.00 91.38 73 GLY A O 1
ATOM 551 N N . LEU A 1 74 ? -12.138 1.337 2.919 1.00 91.06 74 LEU A N 1
ATOM 552 C CA . LEU A 1 74 ? -11.875 0.678 4.202 1.00 91.06 74 LEU A CA 1
ATOM 553 C C . LEU A 1 74 ? -12.575 1.347 5.394 1.00 91.06 74 LEU A C 1
ATOM 555 O O . LEU A 1 74 ? -12.634 0.758 6.473 1.00 91.06 74 LEU A O 1
ATOM 559 N N . GLY A 1 75 ? -13.127 2.549 5.212 1.00 89.44 75 GLY A N 1
ATOM 560 C CA . GLY A 1 75 ? -13.906 3.263 6.222 1.00 89.44 75 GLY A CA 1
ATOM 561 C C . GLY A 1 75 ? -13.116 4.237 7.090 1.00 89.44 75 GLY A C 1
ATOM 562 O O . GLY A 1 75 ? -13.665 4.730 8.075 1.00 89.44 75 GLY A O 1
ATOM 563 N N . PHE A 1 76 ? -11.873 4.578 6.732 1.00 89.62 76 PHE A N 1
ATOM 564 C CA . PHE A 1 76 ? -11.079 5.558 7.487 1.00 89.62 76 PHE A CA 1
ATOM 565 C C . PHE A 1 76 ? -11.730 6.944 7.541 1.00 89.62 76 PHE A C 1
ATOM 567 O O . PHE A 1 76 ? -11.557 7.657 8.527 1.00 89.62 76 PHE A O 1
ATOM 574 N N . ALA A 1 77 ? -12.520 7.311 6.526 1.00 88.50 77 ALA A N 1
ATOM 575 C CA . ALA A 1 77 ? -13.234 8.586 6.474 1.00 88.50 77 ALA A CA 1
ATOM 576 C C . ALA A 1 77 ? -14.420 8.673 7.455 1.00 88.50 77 ALA A C 1
ATOM 578 O O . ALA A 1 77 ? -14.823 9.774 7.828 1.00 88.50 77 ALA A O 1
ATOM 579 N N . ASN A 1 78 ? -14.959 7.542 7.926 1.00 85.94 78 ASN A N 1
ATOM 580 C CA . ASN A 1 78 ? -16.145 7.530 8.789 1.00 85.94 78 ASN A CA 1
ATOM 581 C C . ASN A 1 78 ? -15.916 8.261 10.108 1.00 85.94 78 ASN A C 1
ATOM 583 O O . ASN A 1 78 ? -16.794 8.984 10.578 1.00 85.94 78 ASN A O 1
ATOM 587 N N . TYR A 1 79 ? -14.733 8.090 10.696 1.00 85.44 79 TYR A N 1
ATOM 588 C CA . TYR A 1 79 ? -14.396 8.752 11.943 1.00 85.44 79 TYR A CA 1
ATOM 589 C C . TYR A 1 79 ? -14.271 10.278 11.808 1.00 85.44 79 TYR A C 1
ATOM 591 O O . TYR A 1 79 ? -15.005 10.970 12.514 1.00 85.44 79 TYR A O 1
ATOM 599 N N . PRO A 1 80 ? -13.385 10.840 10.957 1.00 88.31 80 PRO A N 1
ATOM 600 C CA . PRO A 1 80 ? -13.253 12.288 10.837 1.00 88.31 80 PRO A CA 1
ATOM 601 C C . PRO A 1 80 ? -14.566 12.938 10.388 1.00 88.31 80 PRO A C 1
ATOM 603 O O . PRO A 1 80 ? -14.965 13.937 10.979 1.00 88.31 80 PRO A O 1
ATOM 606 N N . LEU A 1 81 ? -15.303 12.334 9.446 1.00 87.56 81 LEU A N 1
ATOM 607 C CA . LEU A 1 81 ? -16.624 12.832 9.046 1.00 87.56 81 LEU A CA 1
ATOM 608 C C . LEU A 1 81 ? -17.627 12.776 10.201 1.00 87.56 81 LEU A C 1
ATOM 610 O O . LEU A 1 81 ? -18.342 13.740 10.449 1.00 87.56 81 LEU A O 1
ATOM 614 N N . GLY A 1 82 ? -17.653 11.681 10.963 1.00 85.75 82 GLY A N 1
ATOM 615 C CA . GLY A 1 82 ? -18.484 11.570 12.158 1.00 85.75 82 GLY A CA 1
ATOM 616 C C . GLY A 1 82 ? -18.164 12.650 13.191 1.00 85.75 82 GLY A C 1
ATOM 617 O O . GLY A 1 82 ? -19.082 13.216 13.777 1.00 85.75 82 GLY A O 1
ATOM 618 N N . ARG A 1 83 ? -16.882 12.983 13.374 1.00 88.81 83 ARG A N 1
ATOM 619 C CA . ARG A 1 83 ? -16.438 14.045 14.289 1.00 88.81 83 ARG A CA 1
ATOM 620 C C . ARG A 1 83 ? -16.846 15.432 13.813 1.00 88.81 83 ARG A C 1
ATOM 622 O O . ARG A 1 83 ? -17.322 16.209 14.633 1.00 88.81 83 ARG A O 1
ATOM 629 N N . LEU A 1 84 ? -16.721 15.716 12.516 1.00 91.88 84 LEU A N 1
ATOM 630 C CA . LEU A 1 84 ? -17.204 16.965 11.916 1.00 91.88 84 LEU A CA 1
ATOM 631 C C . LEU A 1 84 ? -18.724 17.116 12.062 1.00 91.88 84 LEU A C 1
ATOM 633 O O . LEU A 1 84 ? -19.218 18.214 12.284 1.00 91.88 84 LEU A O 1
ATOM 637 N N . LEU A 1 85 ? -19.458 16.003 12.016 1.00 92.44 85 LEU A N 1
ATOM 638 C CA . LEU A 1 85 ? -20.907 15.951 12.225 1.00 92.44 85 LEU A CA 1
ATOM 639 C C . LEU A 1 85 ? -21.318 15.889 13.711 1.00 92.44 85 LEU A C 1
ATOM 641 O O . LEU A 1 85 ? -22.482 15.631 14.012 1.00 92.44 85 LEU A O 1
ATOM 645 N N . GLY A 1 86 ? -20.383 16.070 14.650 1.00 90.69 86 GLY A N 1
ATOM 646 C CA . GLY A 1 86 ? -20.669 16.107 16.089 1.00 90.69 86 GLY A CA 1
ATOM 647 C C . GLY A 1 86 ? -20.967 14.750 16.740 1.00 90.69 86 GLY A C 1
ATOM 648 O O . GLY A 1 86 ? -21.440 14.706 17.875 1.00 90.69 86 GLY A O 1
ATOM 649 N N . ARG A 1 87 ? -20.693 13.623 16.070 1.00 85.56 87 ARG A N 1
ATOM 650 C CA . ARG A 1 87 ? -20.875 12.282 16.651 1.00 85.56 87 ARG A CA 1
ATOM 651 C C . ARG A 1 87 ? -19.801 11.976 17.699 1.00 85.56 87 ARG A C 1
ATOM 653 O O . ARG A 1 87 ? -18.647 12.408 17.603 1.00 85.56 87 ARG A O 1
ATOM 660 N N . SER A 1 88 ? -20.179 11.188 18.705 1.00 81.12 88 SER A N 1
ATOM 661 C CA . SER A 1 88 ? -19.267 10.764 19.767 1.00 81.12 88 SER A CA 1
ATOM 662 C C . SER A 1 88 ? -18.182 9.809 19.237 1.00 81.12 88 SER A C 1
ATOM 664 O O . SER A 1 88 ? -18.429 9.022 18.320 1.00 81.12 88 SER A O 1
ATOM 666 N N . PRO A 1 89 ? -16.955 9.871 19.786 1.00 72.75 89 PRO A N 1
ATOM 667 C CA . PRO A 1 89 ? -15.871 8.996 19.368 1.00 72.75 89 PRO A CA 1
ATOM 668 C C . PRO A 1 89 ? -16.119 7.567 19.870 1.00 72.75 89 PRO A C 1
ATOM 670 O O . PRO A 1 89 ? -16.290 7.327 21.064 1.00 72.75 89 PRO A O 1
ATOM 673 N N . THR A 1 90 ? -16.105 6.598 18.960 1.00 67.75 90 THR A N 1
ATOM 674 C CA . THR A 1 90 ? -16.268 5.175 19.274 1.00 67.75 90 THR A CA 1
ATOM 675 C C . THR A 1 90 ? -14.893 4.517 19.436 1.00 67.75 90 THR A C 1
ATOM 677 O O . THR A 1 90 ? -14.142 4.317 18.484 1.00 67.75 90 THR A O 1
ATOM 680 N N . LEU A 1 91 ? -14.520 4.165 20.670 1.00 61.06 91 LEU A N 1
ATOM 681 C CA . LEU A 1 91 ? -13.204 3.565 20.958 1.00 61.06 91 LEU A CA 1
ATOM 682 C C . LEU A 1 91 ? -13.071 2.096 20.509 1.00 61.06 91 LEU A C 1
ATOM 684 O O . LEU A 1 91 ? -11.955 1.600 20.394 1.00 61.06 91 LEU A O 1
ATOM 688 N N . ARG A 1 92 ? -14.194 1.403 20.269 1.00 62.12 92 ARG A N 1
ATOM 689 C CA . ARG A 1 92 ? -14.267 -0.019 19.861 1.00 62.12 92 ARG A CA 1
ATOM 690 C C . ARG A 1 92 ? -14.803 -0.203 18.443 1.00 62.12 92 ARG A C 1
ATOM 692 O O . ARG A 1 92 ? -15.523 -1.162 18.160 1.00 62.12 92 ARG A O 1
ATOM 699 N N . GLU A 1 93 ? -14.526 0.753 17.568 1.00 59.97 93 GLU A N 1
ATOM 700 C CA . GLU A 1 93 ? -14.947 0.661 16.175 1.00 59.97 93 GLU A CA 1
ATOM 701 C C . GLU A 1 93 ? -14.369 -0.622 15.550 1.00 59.97 93 GLU A C 1
ATOM 703 O O . GLU A 1 93 ? -13.161 -0.839 15.546 1.00 59.97 93 GLU A O 1
ATOM 708 N N . HIS A 1 94 ? -15.251 -1.496 15.062 1.00 61.09 94 HIS A N 1
ATOM 709 C CA . HIS A 1 94 ? -14.904 -2.712 14.317 1.00 61.09 94 HIS A CA 1
ATOM 710 C C . HIS A 1 94 ? -14.163 -3.840 15.069 1.00 61.09 94 HIS A C 1
ATOM 712 O O . HIS A 1 94 ? -13.586 -4.728 14.442 1.00 61.09 94 HIS A O 1
ATOM 718 N N . GLU A 1 95 ? -14.280 -3.930 16.396 1.00 67.00 95 GLU A N 1
ATOM 719 C CA . GLU A 1 95 ? -13.877 -5.130 17.167 1.00 67.00 95 GLU A CA 1
ATOM 720 C C . GLU A 1 95 ? -14.908 -6.271 17.065 1.00 67.00 95 GLU A C 1
ATOM 722 O O . GLU A 1 95 ? -15.250 -6.929 18.050 1.00 67.00 95 GLU A O 1
ATOM 727 N N . ALA A 1 96 ? -15.470 -6.479 15.874 1.00 65.38 96 ALA A N 1
ATOM 728 C CA . ALA A 1 96 ? -16.458 -7.522 15.648 1.00 65.38 96 ALA A CA 1
ATOM 729 C C . ALA A 1 96 ? -15.802 -8.909 15.721 1.00 65.38 96 ALA A C 1
ATOM 731 O O . ALA A 1 96 ? -14.708 -9.135 15.196 1.00 65.38 96 ALA A O 1
ATOM 732 N N . ALA A 1 97 ? -16.489 -9.854 16.362 1.00 69.12 97 ALA A N 1
ATOM 733 C CA . ALA A 1 97 ? -16.057 -11.244 16.407 1.00 69.12 97 ALA A CA 1
ATOM 734 C C . ALA A 1 97 ? -16.171 -11.903 15.020 1.00 69.12 97 ALA A C 1
ATOM 736 O O . ALA A 1 97 ? -17.094 -11.617 14.256 1.00 69.12 97 ALA A O 1
ATOM 737 N N . GLY A 1 98 ? -15.245 -12.816 14.716 1.00 82.12 98 GLY A N 1
ATOM 738 C CA . GLY A 1 98 ? -15.235 -13.608 13.483 1.00 82.12 98 GLY A CA 1
ATOM 739 C C . GLY A 1 98 ? -14.008 -13.369 12.601 1.00 82.12 98 GLY A C 1
ATOM 740 O O . GLY A 1 98 ? -13.251 -12.421 12.790 1.00 82.12 98 GLY A O 1
ATOM 741 N N . TRP A 1 99 ? -13.809 -14.244 11.615 1.00 82.69 99 TRP A N 1
ATOM 742 C CA . TRP A 1 99 ? -12.631 -14.230 10.739 1.00 82.69 99 TRP A CA 1
ATOM 743 C C . TRP A 1 99 ? -12.609 -13.039 9.766 1.00 82.69 99 TRP A C 1
ATOM 745 O O . TRP A 1 99 ? -11.546 -12.571 9.375 1.00 82.69 99 TRP A O 1
ATOM 755 N N . THR A 1 100 ? -13.767 -12.466 9.421 1.00 84.31 100 THR A N 1
ATOM 756 C CA . THR A 1 100 ? -13.836 -11.332 8.483 1.00 84.31 100 THR A CA 1
ATOM 757 C C . THR A 1 100 ? -13.170 -10.059 9.011 1.00 84.31 100 THR A C 1
ATOM 759 O O . THR A 1 100 ? -12.958 -9.129 8.240 1.00 84.31 100 THR A O 1
ATOM 762 N N . ARG A 1 101 ? -12.856 -9.987 10.314 1.00 86.62 101 ARG A N 1
ATOM 763 C CA . ARG A 1 101 ? -12.193 -8.828 10.936 1.00 86.62 101 ARG A CA 1
ATOM 764 C C . ARG A 1 101 ? -10.788 -8.574 10.389 1.00 86.62 101 ARG A C 1
ATOM 766 O O . ARG A 1 101 ? -10.368 -7.429 10.345 1.00 86.62 101 ARG A O 1
ATOM 773 N N . TYR A 1 102 ? -10.095 -9.619 9.927 1.00 89.94 102 TYR A N 1
ATOM 774 C CA . TYR A 1 102 ? -8.755 -9.491 9.348 1.00 89.94 102 TYR A CA 1
ATOM 775 C C . TYR A 1 102 ? -8.768 -8.784 7.983 1.00 89.94 102 TYR A C 1
ATOM 777 O O . TYR A 1 102 ? -7.752 -8.245 7.567 1.00 89.94 102 TYR A O 1
ATOM 785 N N . PHE A 1 103 ? -9.926 -8.713 7.322 1.00 89.88 103 PHE A N 1
ATOM 786 C CA . PHE A 1 103 ? -10.117 -8.036 6.033 1.00 89.88 103 PHE A CA 1
ATOM 787 C C . PHE A 1 103 ? -10.855 -6.698 6.174 1.00 89.88 103 PHE A C 1
ATOM 789 O O . PHE A 1 103 ? -11.466 -6.212 5.222 1.00 89.88 103 PHE A O 1
ATOM 796 N N . LYS A 1 104 ? -10.879 -6.129 7.382 1.00 89.19 104 LYS A N 1
ATOM 797 C CA . LYS A 1 104 ? -11.560 -4.874 7.706 1.00 89.19 104 LYS A CA 1
ATOM 798 C C . LYS A 1 104 ? -10.664 -4.019 8.589 1.00 89.19 104 LYS A C 1
ATOM 800 O O . LYS A 1 104 ? -9.733 -4.523 9.220 1.00 89.19 104 LYS A O 1
ATOM 805 N N . LEU A 1 105 ? -10.978 -2.731 8.662 1.00 88.25 105 LEU A N 1
ATOM 806 C CA . LEU A 1 105 ? -10.409 -1.866 9.684 1.00 88.25 105 LEU A CA 1
ATOM 807 C C . LEU A 1 105 ? -10.683 -2.477 11.066 1.00 88.25 105 LEU A C 1
ATOM 809 O O . LEU A 1 105 ? -11.821 -2.832 11.358 1.00 88.25 105 LEU A O 1
ATOM 813 N N . CYS A 1 106 ? -9.654 -2.623 11.897 1.00 88.75 106 CYS A N 1
ATOM 814 C CA . CYS A 1 106 ? -9.776 -3.122 13.261 1.00 88.75 106 CYS A CA 1
ATOM 815 C C . CYS A 1 106 ? -8.790 -2.368 14.155 1.00 88.75 106 CYS A C 1
ATOM 817 O O . CYS A 1 106 ? -7.675 -2.093 13.732 1.00 88.75 106 CYS A O 1
ATOM 819 N N . THR A 1 107 ? -9.200 -2.031 15.378 1.00 89.38 107 THR A N 1
ATOM 820 C CA . THR A 1 107 ? -8.359 -1.315 16.355 1.00 89.38 107 THR A CA 1
ATOM 821 C C . THR A 1 107 ? -7.731 -2.233 17.406 1.00 89.38 107 THR A C 1
ATOM 823 O O . THR A 1 107 ? -7.134 -1.755 18.370 1.00 89.38 107 THR A O 1
ATOM 826 N N . ASP A 1 108 ? -7.923 -3.549 17.291 1.00 91.19 108 ASP A N 1
ATOM 827 C CA . ASP A 1 108 ? -7.298 -4.526 18.182 1.00 91.19 108 ASP A CA 1
ATOM 828 C C . ASP A 1 108 ? -5.870 -4.815 17.704 1.00 91.19 108 ASP A C 1
ATOM 830 O O . ASP A 1 108 ? -5.672 -5.419 16.651 1.00 91.19 108 ASP A O 1
ATOM 834 N N . HIS A 1 109 ? -4.885 -4.428 18.514 1.00 92.50 109 HIS A N 1
ATOM 835 C CA . HIS A 1 109 ? -3.457 -4.573 18.224 1.00 92.50 109 HIS A CA 1
ATOM 836 C C . HIS A 1 109 ? -3.036 -6.024 17.918 1.00 92.50 109 HIS A C 1
ATOM 838 O O . HIS A 1 109 ? -2.103 -6.264 17.153 1.00 92.50 109 HIS A O 1
ATOM 844 N N . LYS A 1 110 ? -3.762 -7.021 18.445 1.00 93.12 110 LYS A N 1
ATOM 845 C CA . LYS A 1 110 ? -3.529 -8.436 18.118 1.00 93.12 110 LYS A CA 1
ATOM 846 C C . LYS A 1 110 ? -3.968 -8.765 16.698 1.00 93.12 110 LYS A C 1
ATOM 848 O O . LYS A 1 110 ? -3.307 -9.528 15.998 1.00 93.12 110 LYS A O 1
ATOM 853 N N . VAL A 1 111 ? -5.107 -8.214 16.277 1.00 93.25 111 VAL A N 1
ATOM 854 C CA . VAL A 1 111 ? -5.625 -8.392 14.917 1.00 93.25 111 VAL A CA 1
ATOM 855 C C . VAL A 1 111 ? -4.694 -7.706 13.932 1.00 93.25 111 VAL A C 1
ATOM 857 O O . VAL A 1 111 ? -4.322 -8.339 12.949 1.00 93.25 111 VAL A O 1
ATOM 860 N N . VAL A 1 112 ? -4.266 -6.477 14.226 1.00 93.12 112 VAL A N 1
ATOM 861 C CA . VAL A 1 112 ? -3.368 -5.731 13.340 1.00 93.12 112 VAL A CA 1
ATOM 862 C C . VAL A 1 112 ? -1.982 -6.379 13.262 1.00 93.12 112 VAL A C 1
ATOM 864 O O . VAL A 1 112 ? -1.445 -6.530 12.170 1.00 93.12 112 VAL A O 1
ATOM 867 N N . GLY A 1 113 ? -1.446 -6.918 14.362 1.00 94.00 113 GLY A N 1
ATOM 868 C CA . GLY A 1 113 ? -0.222 -7.730 14.322 1.00 94.00 113 GLY A CA 1
ATOM 869 C C . GLY A 1 113 ? -0.329 -8.959 13.402 1.00 94.00 113 GLY A C 1
ATOM 870 O O . GLY A 1 113 ? 0.578 -9.232 12.616 1.00 94.00 113 GLY A O 1
ATOM 871 N N . ILE A 1 114 ? -1.462 -9.674 13.426 1.00 94.00 114 ILE A N 1
ATOM 872 C CA . ILE A 1 114 ? -1.718 -10.799 12.504 1.00 94.00 114 ILE A CA 1
ATOM 873 C C . ILE A 1 114 ? -1.889 -10.303 11.060 1.00 94.00 114 ILE A C 1
ATOM 875 O O . ILE A 1 114 ? -1.381 -10.927 10.131 1.00 94.00 114 ILE A O 1
ATOM 879 N N . GLN A 1 115 ? -2.587 -9.185 10.859 1.00 94.00 115 GLN A N 1
ATOM 880 C CA . GLN A 1 115 ? -2.736 -8.557 9.547 1.00 94.00 115 GLN A CA 1
ATOM 881 C C . GLN A 1 115 ? -1.372 -8.213 8.944 1.00 94.00 115 GLN A C 1
ATOM 883 O O . GLN A 1 115 ? -1.117 -8.575 7.796 1.00 94.00 115 GLN A O 1
ATOM 888 N N . TYR A 1 116 ? -0.474 -7.609 9.729 1.00 93.12 116 TYR A N 1
ATOM 889 C CA . TYR A 1 116 ? 0.911 -7.389 9.333 1.00 93.12 116 TYR A CA 1
ATOM 890 C C . TYR A 1 116 ? 1.587 -8.704 8.961 1.00 93.12 116 TYR A C 1
ATOM 892 O O . TYR A 1 116 ? 2.116 -8.788 7.862 1.00 93.12 116 TYR A O 1
ATOM 900 N N . LEU A 1 117 ? 1.529 -9.736 9.810 1.00 92.50 117 LEU A N 1
ATOM 901 C CA . LEU A 1 117 ? 2.212 -11.011 9.557 1.00 92.50 117 LEU A CA 1
ATOM 902 C C . LEU A 1 117 ? 1.869 -11.590 8.178 1.00 92.50 117 LEU A C 1
ATOM 904 O O . LEU A 1 117 ? 2.767 -11.943 7.418 1.00 92.50 117 LEU A O 1
ATOM 908 N N . PHE A 1 118 ? 0.580 -11.656 7.843 1.00 91.88 118 PHE A N 1
ATOM 909 C CA . PHE A 1 118 ? 0.133 -12.210 6.565 1.00 91.88 118 PHE A CA 1
ATOM 910 C C . PHE A 1 118 ? 0.299 -11.231 5.402 1.00 91.88 118 PHE A C 1
ATOM 912 O O . PHE A 1 118 ? 0.759 -11.634 4.337 1.00 91.88 118 PHE A O 1
ATOM 919 N N . GLY A 1 119 ? -0.044 -9.954 5.584 1.00 90.69 119 GLY A N 1
ATOM 920 C CA . GLY A 1 119 ? 0.061 -8.949 4.525 1.00 90.69 119 GLY A CA 1
ATOM 921 C C . GLY A 1 119 ? 1.506 -8.754 4.077 1.00 90.69 119 GLY A C 1
ATOM 922 O O . GLY A 1 119 ? 1.815 -8.835 2.893 1.00 90.69 119 GLY A O 1
ATOM 923 N N . VAL A 1 120 ? 2.408 -8.584 5.040 1.00 90.06 120 VAL A N 1
ATOM 924 C CA . VAL A 1 120 ? 3.851 -8.482 4.818 1.00 90.06 120 VAL A CA 1
ATOM 925 C C . VAL A 1 120 ? 4.405 -9.840 4.347 1.00 90.06 120 VAL A C 1
ATOM 927 O O . VAL A 1 120 ? 5.151 -9.892 3.375 1.00 90.06 120 VAL A O 1
ATOM 930 N N . GLY A 1 121 ? 3.945 -10.967 4.900 1.00 91.00 121 GLY A N 1
ATOM 931 C CA . GLY A 1 121 ? 4.326 -12.307 4.428 1.00 91.00 121 GLY A CA 1
ATOM 932 C C . GLY A 1 121 ? 4.042 -12.577 2.939 1.00 91.00 121 GLY A C 1
ATOM 933 O O . GLY A 1 121 ? 4.846 -13.228 2.273 1.00 91.00 121 GLY A O 1
ATOM 934 N N . ILE A 1 122 ? 2.955 -12.035 2.378 1.00 91.31 122 ILE A N 1
ATOM 935 C CA . ILE A 1 122 ? 2.660 -12.140 0.937 1.00 91.31 122 ILE A CA 1
ATOM 936 C C . ILE A 1 122 ? 3.715 -11.400 0.105 1.00 91.31 122 ILE A C 1
ATOM 938 O O . ILE A 1 122 ? 4.237 -11.959 -0.858 1.00 91.31 122 ILE A O 1
ATOM 942 N N . PHE A 1 123 ? 4.081 -10.173 0.484 1.00 90.44 123 PHE A N 1
ATOM 943 C CA . PHE A 1 123 ? 5.127 -9.425 -0.221 1.00 90.44 123 PHE A CA 1
ATOM 944 C C . PHE A 1 123 ? 6.511 -10.056 -0.048 1.00 90.44 123 PHE A C 1
ATOM 946 O O . PHE A 1 123 ? 7.319 -10.007 -0.973 1.00 90.44 123 PHE A O 1
ATOM 953 N N . PHE A 1 124 ? 6.776 -10.703 1.091 1.00 90.75 124 PHE A N 1
ATOM 954 C CA . PHE A 1 124 ? 7.988 -11.499 1.276 1.00 90.75 124 PHE A CA 1
ATOM 955 C C . PHE A 1 124 ? 8.052 -12.640 0.266 1.00 90.75 124 PHE A C 1
ATOM 957 O O . PHE A 1 124 ? 9.065 -12.822 -0.405 1.00 90.75 124 PHE A O 1
ATOM 964 N N . PHE A 1 125 ? 6.952 -13.379 0.123 1.00 92.69 125 PHE A N 1
ATOM 965 C CA . PHE A 1 125 ? 6.865 -14.466 -0.838 1.00 92.69 125 PHE A CA 1
ATOM 966 C C . PHE A 1 125 ? 7.061 -13.966 -2.275 1.00 92.69 125 PHE A C 1
ATOM 968 O O . PHE A 1 125 ? 7.881 -14.522 -2.999 1.00 92.69 125 PHE A O 1
ATOM 975 N N . ILE A 1 126 ? 6.396 -12.874 -2.669 1.00 93.31 126 ILE A N 1
ATOM 976 C CA . ILE A 1 126 ? 6.545 -12.279 -4.007 1.00 93.31 126 ILE A CA 1
ATOM 977 C C . ILE A 1 126 ? 7.982 -11.800 -4.251 1.00 93.31 126 ILE A C 1
ATOM 979 O O . ILE A 1 126 ? 8.574 -12.118 -5.280 1.00 93.31 126 ILE A O 1
ATOM 983 N N . GLY A 1 127 ? 8.587 -11.085 -3.301 1.00 93.25 127 GLY A N 1
ATOM 984 C CA . GLY A 1 127 ? 9.976 -10.655 -3.428 1.00 93.25 127 GLY A CA 1
ATOM 985 C C . GLY A 1 127 ? 10.949 -11.838 -3.477 1.00 93.25 127 GLY A C 1
ATOM 986 O O . GLY A 1 127 ? 11.910 -11.805 -4.243 1.00 93.25 127 GLY A O 1
ATOM 987 N N . GLY A 1 128 ? 10.681 -12.916 -2.737 1.00 93.81 128 GLY A N 1
ATOM 988 C CA . GLY A 1 128 ? 11.417 -14.178 -2.828 1.00 93.81 128 GLY A CA 1
ATOM 989 C C . GLY A 1 128 ? 11.278 -14.850 -4.197 1.00 93.81 128 GLY A C 1
ATOM 990 O O . GLY A 1 128 ? 12.276 -15.309 -4.753 1.00 93.81 128 GLY A O 1
ATOM 991 N N . LEU A 1 129 ? 10.078 -14.841 -4.786 1.00 95.06 129 LEU A N 1
ATOM 992 C CA . LEU A 1 129 ? 9.849 -15.312 -6.154 1.00 95.06 129 LEU A CA 1
ATOM 993 C C . LEU A 1 129 ? 10.634 -14.480 -7.172 1.00 95.06 129 LEU A C 1
ATOM 995 O O . LEU A 1 129 ? 11.333 -15.065 -7.994 1.00 95.06 129 LEU A O 1
ATOM 999 N N . ASN A 1 130 ? 10.623 -13.146 -7.071 1.00 94.25 130 ASN A N 1
ATOM 1000 C CA . ASN A 1 130 ? 11.456 -12.278 -7.916 1.00 94.25 130 ASN A CA 1
ATOM 1001 C C . ASN A 1 130 ? 12.946 -12.642 -7.786 1.00 94.25 130 ASN A C 1
ATOM 1003 O O . ASN A 1 130 ? 13.669 -12.691 -8.779 1.00 94.25 130 ASN A O 1
ATOM 1007 N N . ALA A 1 131 ? 13.397 -12.994 -6.576 1.00 95.38 131 ALA A N 1
ATOM 1008 C CA . ALA A 1 131 ? 14.755 -13.473 -6.329 1.00 95.38 131 ALA A CA 1
ATOM 1009 C C . ALA A 1 131 ? 15.075 -14.794 -7.040 1.00 95.38 131 ALA A C 1
ATOM 1011 O O . ALA A 1 131 ? 16.219 -15.010 -7.451 1.00 95.38 131 ALA A O 1
ATOM 1012 N N . MET A 1 132 ? 14.100 -15.697 -7.143 1.00 96.06 132 MET A N 1
ATOM 1013 C CA . MET A 1 132 ? 14.251 -16.942 -7.892 1.00 96.06 132 MET A CA 1
ATOM 1014 C C . MET A 1 132 ? 14.241 -16.679 -9.397 1.00 96.06 132 MET A C 1
ATOM 1016 O O . MET A 1 132 ? 15.089 -17.226 -10.092 1.00 96.06 132 MET A O 1
ATOM 1020 N N . LEU A 1 133 ? 13.380 -15.784 -9.892 1.00 94.00 133 LEU A N 1
ATOM 1021 C CA . LEU A 1 133 ? 13.352 -15.395 -11.307 1.00 94.00 133 LEU A CA 1
ATOM 1022 C C . LEU A 1 133 ? 14.690 -14.790 -11.759 1.00 94.00 133 LEU A C 1
ATOM 1024 O O . LEU A 1 133 ? 15.250 -15.223 -12.765 1.00 94.00 133 LEU A O 1
ATOM 1028 N N . MET A 1 134 ? 15.277 -13.887 -10.970 1.00 93.75 134 MET A N 1
ATOM 1029 C CA . MET A 1 134 ? 16.628 -13.378 -11.245 1.00 93.75 134 MET A CA 1
ATOM 1030 C C . MET A 1 134 ? 17.679 -14.492 -11.261 1.00 93.75 134 MET A C 1
ATOM 1032 O O . MET A 1 134 ? 18.570 -14.496 -12.101 1.00 93.75 134 MET A O 1
ATOM 1036 N N . ARG A 1 135 ? 17.585 -15.469 -10.352 1.00 93.88 135 ARG A N 1
ATOM 1037 C CA . ARG A 1 135 ? 18.513 -16.608 -10.357 1.00 93.88 135 ARG A CA 1
ATOM 1038 C C . ARG A 1 135 ? 18.340 -17.475 -11.595 1.00 93.88 135 ARG A C 1
ATOM 1040 O O . ARG A 1 135 ? 19.345 -17.940 -12.108 1.00 93.88 135 ARG A O 1
ATOM 1047 N N . THR A 1 136 ? 17.113 -17.669 -12.087 1.00 92.94 136 THR A N 1
ATOM 1048 C CA . THR A 1 136 ? 16.879 -18.438 -13.319 1.00 92.94 136 THR A CA 1
ATOM 1049 C C . THR A 1 136 ? 17.503 -17.783 -14.546 1.00 92.94 136 THR A C 1
ATOM 1051 O O . THR A 1 136 ? 18.074 -18.498 -15.363 1.00 92.94 136 THR A O 1
ATOM 1054 N N . GLU A 1 137 ? 17.472 -16.450 -14.631 1.00 90.88 137 GLU A N 1
ATOM 1055 C CA . GLU A 1 137 ? 18.195 -15.686 -15.657 1.00 90.88 137 GLU A CA 1
ATOM 1056 C C . GLU A 1 137 ? 19.702 -15.984 -15.602 1.00 90.88 137 GLU A C 1
ATOM 1058 O O . GLU A 1 137 ? 20.323 -16.325 -16.603 1.00 90.88 137 GLU A O 1
ATOM 1063 N N . LEU A 1 138 ? 20.286 -15.940 -14.402 1.00 91.69 138 LEU A N 1
ATOM 1064 C CA . LEU A 1 138 ? 21.726 -16.112 -14.188 1.00 91.69 138 LEU A CA 1
ATOM 1065 C C . LEU A 1 138 ? 22.232 -17.556 -14.371 1.00 91.69 138 LEU A C 1
ATOM 1067 O O . LEU A 1 138 ? 23.441 -17.780 -14.342 1.00 91.69 138 LEU A O 1
ATOM 1071 N N . LEU A 1 139 ? 21.348 -18.544 -14.564 1.00 92.62 139 LEU A N 1
ATOM 1072 C CA . LEU A 1 139 ? 21.754 -19.928 -14.853 1.00 92.62 139 LEU A CA 1
ATOM 1073 C C . LEU A 1 139 ? 22.321 -20.094 -16.268 1.00 92.62 139 LEU A C 1
ATOM 1075 O O . LEU A 1 139 ? 23.022 -21.074 -16.525 1.00 92.62 139 LEU A O 1
ATOM 1079 N N . ARG A 1 140 ? 21.997 -19.183 -17.193 1.00 87.56 140 ARG A N 1
ATOM 1080 C CA . ARG A 1 140 ? 22.412 -19.259 -18.596 1.00 87.56 140 ARG A CA 1
ATOM 1081 C C . ARG A 1 140 ? 23.091 -17.953 -19.014 1.00 87.56 140 ARG A C 1
ATOM 1083 O O . ARG A 1 140 ? 22.435 -16.923 -19.062 1.00 87.56 140 ARG A O 1
ATOM 1090 N N . PRO A 1 141 ? 24.387 -17.977 -19.365 1.00 82.06 141 PRO A N 1
ATOM 1091 C CA . PRO A 1 141 ? 25.109 -16.755 -19.719 1.00 82.06 141 PRO A CA 1
ATOM 1092 C C . PRO A 1 141 ? 24.827 -16.236 -21.140 1.00 82.06 141 PRO A C 1
ATOM 1094 O O . PRO A 1 141 ? 25.177 -15.100 -21.432 1.00 82.06 141 PRO A O 1
ATOM 1097 N N . VAL A 1 142 ? 24.249 -17.055 -22.031 1.00 81.12 142 VAL A N 1
ATOM 1098 C CA . VAL A 1 142 ? 24.080 -16.716 -23.462 1.00 81.12 142 VAL A CA 1
ATOM 1099 C C . VAL A 1 142 ? 22.614 -16.527 -23.850 1.00 81.12 142 VAL A C 1
ATOM 1101 O O . VAL A 1 142 ? 22.286 -15.595 -24.575 1.00 81.12 142 VAL A O 1
ATOM 1104 N N . GLU A 1 143 ? 21.729 -17.399 -23.369 1.00 81.06 143 GLU A N 1
ATOM 1105 C CA . GLU A 1 143 ? 20.294 -17.327 -23.651 1.00 81.06 143 GLU A CA 1
ATOM 1106 C C . GLU A 1 143 ? 19.547 -16.862 -22.410 1.00 81.06 143 GLU A C 1
ATOM 1108 O O . GLU A 1 143 ? 19.382 -17.616 -21.447 1.00 81.06 143 GLU A O 1
ATOM 1113 N N . GLN A 1 144 ? 19.103 -15.614 -22.460 1.00 83.31 144 GLN A N 1
ATOM 1114 C CA . GLN A 1 144 ? 18.395 -14.955 -21.378 1.00 83.31 144 GLN A CA 1
ATOM 1115 C C . GLN A 1 144 ? 16.876 -15.106 -21.546 1.00 83.31 144 GLN A C 1
ATOM 1117 O O . GLN A 1 144 ? 16.351 -14.757 -22.607 1.00 83.31 144 GLN A O 1
ATOM 1122 N N . PRO A 1 145 ? 16.148 -15.650 -20.550 1.00 83.12 145 PRO A N 1
ATOM 1123 C CA . PRO A 1 145 ? 14.691 -15.733 -20.603 1.00 83.12 145 PRO A CA 1
ATOM 1124 C C . PRO A 1 145 ? 13.984 -14.371 -20.554 1.00 83.12 145 PRO A C 1
ATOM 1126 O O . PRO A 1 145 ? 12.841 -14.295 -21.007 1.00 83.12 145 PRO A O 1
ATOM 1129 N N . TRP A 1 146 ? 14.620 -13.317 -20.027 1.00 86.31 146 TRP A N 1
ATOM 1130 C CA . TRP A 1 146 ? 14.000 -11.998 -19.872 1.00 86.31 146 TRP A CA 1
ATOM 1131 C C . TRP A 1 146 ? 14.752 -10.892 -20.632 1.00 86.31 146 TRP A C 1
ATOM 1133 O O . TRP A 1 146 ? 15.980 -10.884 -20.663 1.00 86.31 146 TRP A O 1
ATOM 1143 N N . PRO A 1 147 ? 14.050 -9.889 -21.193 1.00 88.38 147 PRO A N 1
ATOM 1144 C CA . PRO A 1 147 ? 14.689 -8.662 -21.660 1.00 88.38 147 PRO A CA 1
ATOM 1145 C C . PRO A 1 147 ? 15.369 -7.904 -20.509 1.00 88.38 147 PRO A C 1
ATOM 1147 O O . PRO A 1 147 ? 14.877 -7.904 -19.377 1.00 88.38 147 PRO A O 1
ATOM 1150 N N . ALA A 1 148 ? 16.447 -7.172 -20.811 1.00 87.75 148 ALA A N 1
ATOM 1151 C CA . ALA A 1 148 ? 17.241 -6.446 -19.812 1.00 87.75 148 ALA A CA 1
ATOM 1152 C C . ALA A 1 148 ? 16.403 -5.513 -18.915 1.00 87.75 148 ALA A C 1
ATOM 1154 O O . ALA A 1 148 ? 16.590 -5.481 -17.700 1.00 87.75 148 ALA A O 1
ATOM 1155 N N . GLY A 1 149 ? 15.435 -4.795 -19.488 1.00 87.06 149 GLY A N 1
ATOM 1156 C CA . GLY A 1 149 ? 14.551 -3.900 -18.741 1.00 87.06 149 GLY A CA 1
ATOM 1157 C C . GLY A 1 149 ? 13.624 -4.617 -17.749 1.00 87.06 149 GLY A C 1
ATOM 1158 O O . GLY A 1 149 ? 13.434 -4.175 -16.609 1.00 87.06 149 GLY A O 1
ATOM 1159 N N . GLN A 1 150 ? 13.135 -5.803 -18.122 1.00 88.56 150 GLN A N 1
ATOM 1160 C CA . GLN A 1 150 ? 12.348 -6.652 -17.232 1.00 88.56 150 GLN A CA 1
ATOM 1161 C C . GLN A 1 150 ? 13.218 -7.256 -16.125 1.00 88.56 150 GLN A C 1
ATOM 1163 O O . GLN A 1 150 ? 12.788 -7.296 -14.972 1.00 88.56 150 GLN A O 1
ATOM 1168 N N . TYR A 1 151 ? 14.457 -7.651 -16.434 1.00 90.81 151 TYR A N 1
ATOM 1169 C CA . TYR A 1 151 ? 15.419 -8.084 -15.421 1.00 90.81 151 TYR A CA 1
ATOM 1170 C C . TYR A 1 151 ? 15.700 -6.974 -14.396 1.00 90.81 151 TYR A C 1
ATOM 1172 O O . TYR A 1 151 ? 15.599 -7.214 -13.192 1.00 90.81 151 TYR A O 1
ATOM 1180 N N . LEU A 1 152 ? 15.967 -5.744 -14.848 1.00 91.25 152 LEU A N 1
ATOM 1181 C CA . LEU A 1 152 ? 16.166 -4.594 -13.957 1.00 91.25 152 LEU A CA 1
ATOM 1182 C C . LEU A 1 152 ? 14.929 -4.322 -13.095 1.00 91.25 152 LEU A C 1
ATOM 1184 O O . LEU A 1 152 ? 15.052 -4.087 -11.894 1.00 91.25 152 LEU A O 1
ATOM 1188 N N . THR A 1 153 ? 13.733 -4.449 -13.669 1.00 91.56 153 THR A N 1
ATOM 1189 C CA . THR A 1 153 ? 12.477 -4.335 -12.920 1.00 91.56 153 THR A CA 1
ATOM 1190 C C . THR A 1 153 ? 12.362 -5.411 -11.842 1.00 91.56 153 THR A C 1
ATOM 1192 O O . THR A 1 153 ? 12.028 -5.093 -10.702 1.00 91.56 153 THR A O 1
ATOM 1195 N N . LEU A 1 154 ? 12.694 -6.671 -12.140 1.00 92.88 154 LEU A N 1
ATOM 1196 C CA . LEU A 1 154 ? 12.707 -7.751 -11.146 1.00 92.88 154 LEU A CA 1
ATOM 1197 C C . LEU A 1 154 ? 13.707 -7.478 -10.011 1.00 92.88 154 LEU A C 1
ATOM 1199 O O . LEU A 1 154 ? 13.368 -7.700 -8.845 1.00 92.88 154 LEU A O 1
ATOM 1203 N N . VAL A 1 155 ? 14.897 -6.956 -10.332 1.00 92.88 155 VAL A N 1
ATOM 1204 C CA . VAL A 1 155 ? 15.915 -6.542 -9.348 1.00 92.88 155 VAL A CA 1
ATOM 1205 C C . VAL A 1 155 ? 15.377 -5.439 -8.439 1.00 92.88 155 VAL A C 1
ATOM 1207 O O . VAL A 1 155 ? 15.446 -5.561 -7.212 1.00 92.88 155 VAL A O 1
ATOM 1210 N N . SER A 1 156 ? 14.803 -4.388 -9.023 1.00 92.62 156 SER A N 1
ATOM 1211 C CA . SER A 1 156 ? 14.222 -3.262 -8.292 1.00 92.62 156 SER A CA 1
ATOM 1212 C C . SER A 1 156 ? 13.075 -3.710 -7.387 1.00 92.62 156 SER A C 1
ATOM 1214 O O . SER A 1 156 ? 13.067 -3.396 -6.199 1.00 92.62 156 SER A O 1
ATOM 1216 N N . LEU A 1 157 ? 12.136 -4.506 -7.909 1.00 93.31 157 LEU A N 1
ATOM 1217 C CA . LEU A 1 157 ? 11.000 -5.018 -7.143 1.00 93.31 157 LEU A CA 1
ATOM 1218 C C . LEU A 1 157 ? 11.448 -5.929 -6.002 1.00 93.31 157 LEU A C 1
ATOM 1220 O O . LEU A 1 157 ? 10.957 -5.781 -4.884 1.00 93.31 157 LEU A O 1
ATOM 1224 N N . HIS A 1 158 ? 12.391 -6.843 -6.249 1.00 94.12 158 HIS A N 1
ATOM 1225 C CA . HIS A 1 158 ? 12.965 -7.682 -5.200 1.00 94.12 158 HIS A CA 1
ATOM 1226 C C . HIS A 1 158 ? 13.582 -6.835 -4.083 1.00 94.12 158 HIS A C 1
ATOM 1228 O O . HIS A 1 158 ? 13.202 -6.987 -2.921 1.00 94.12 158 HIS A O 1
ATOM 1234 N N . GLY A 1 159 ? 14.504 -5.931 -4.429 1.00 92.31 159 GLY A N 1
ATOM 1235 C CA . GLY A 1 159 ? 15.226 -5.118 -3.451 1.00 92.31 159 GLY A CA 1
ATOM 1236 C C . GLY A 1 159 ? 14.293 -4.221 -2.639 1.00 92.31 159 GLY A C 1
ATOM 1237 O O . GLY A 1 159 ? 14.316 -4.262 -1.407 1.00 92.31 159 GLY A O 1
ATOM 1238 N N . THR A 1 160 ? 13.410 -3.476 -3.310 1.00 90.75 160 THR A N 1
ATOM 1239 C CA . THR A 1 160 ? 12.462 -2.571 -2.647 1.00 90.75 160 THR A CA 1
ATOM 1240 C C . THR A 1 160 ? 11.505 -3.336 -1.736 1.00 90.75 160 THR A C 1
ATOM 1242 O O . THR A 1 160 ? 11.291 -2.923 -0.595 1.00 90.75 160 THR A O 1
ATOM 1245 N N . MET A 1 161 ? 10.974 -4.484 -2.175 1.00 91.06 161 MET A N 1
ATOM 1246 C CA . MET A 1 161 ? 10.108 -5.303 -1.321 1.00 91.06 161 MET A CA 1
ATOM 1247 C C . MET A 1 161 ? 10.854 -5.846 -0.107 1.00 91.06 161 MET A C 1
ATOM 1249 O O . MET A 1 161 ? 10.319 -5.758 0.993 1.00 91.06 161 MET A O 1
ATOM 1253 N N . MET A 1 162 ? 12.075 -6.370 -0.270 1.00 90.81 162 MET A N 1
ATOM 1254 C CA . MET A 1 162 ? 12.852 -6.931 0.842 1.00 90.81 162 MET A CA 1
ATOM 1255 C C . MET A 1 162 ? 13.291 -5.870 1.860 1.00 90.81 162 MET A C 1
ATOM 1257 O O . MET A 1 162 ? 13.352 -6.165 3.047 1.00 90.81 162 MET A O 1
ATOM 1261 N N . ILE A 1 163 ? 13.543 -4.628 1.451 1.00 85.00 163 ILE A N 1
ATOM 1262 C CA . ILE A 1 163 ? 13.920 -3.562 2.393 1.00 85.00 163 ILE A CA 1
ATOM 1263 C C . ILE A 1 163 ? 12.708 -3.026 3.150 1.00 85.00 163 ILE A C 1
ATOM 1265 O O . ILE A 1 163 ? 12.756 -2.891 4.374 1.00 85.00 163 ILE A O 1
ATOM 1269 N N . MET A 1 164 ? 11.592 -2.798 2.451 1.00 72.50 164 MET A N 1
ATOM 1270 C CA . MET A 1 164 ? 10.317 -2.480 3.103 1.00 72.50 164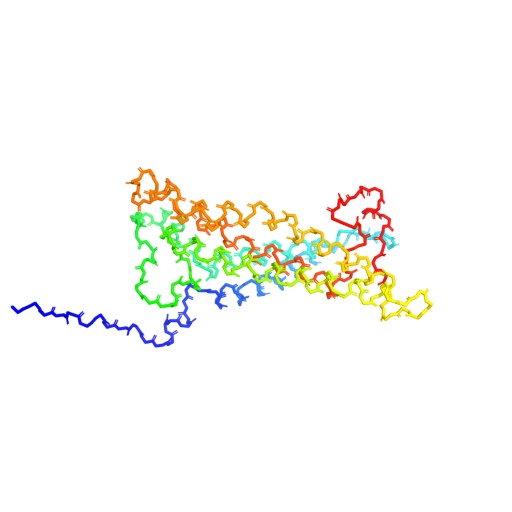 MET A CA 1
ATOM 1271 C C . MET A 1 164 ? 9.917 -3.593 4.090 1.00 72.50 164 MET A C 1
ATOM 1273 O O . MET A 1 164 ? 9.398 -3.318 5.173 1.00 72.50 164 MET A O 1
ATOM 1277 N N . MET A 1 165 ? 10.228 -4.849 3.747 1.00 73.62 165 MET A N 1
ATOM 1278 C CA . MET A 1 165 ? 10.018 -6.040 4.570 1.00 73.62 165 MET A CA 1
ATOM 1279 C C . MET A 1 165 ? 10.845 -6.046 5.851 1.00 73.62 165 MET A C 1
ATOM 1281 O O . MET A 1 165 ? 10.291 -6.330 6.909 1.00 73.62 165 MET A O 1
ATOM 1285 N N . THR A 1 166 ? 12.153 -5.770 5.782 1.00 71.56 166 THR A N 1
ATOM 1286 C CA . THR A 1 166 ? 13.052 -5.906 6.941 1.00 71.56 166 THR A CA 1
ATOM 1287 C C . THR A 1 166 ? 12.548 -5.091 8.132 1.00 71.56 166 THR A C 1
ATOM 1289 O O . THR A 1 166 ? 12.474 -5.600 9.250 1.00 71.56 166 THR A O 1
ATOM 1292 N N . SER A 1 167 ? 12.114 -3.857 7.880 1.00 71.62 167 SER A N 1
ATOM 1293 C CA . SER A 1 167 ? 11.570 -2.967 8.907 1.00 71.62 167 SER A CA 1
ATOM 1294 C C . SER A 1 167 ? 10.154 -3.376 9.329 1.00 71.62 167 SER A C 1
ATOM 1296 O O . SER A 1 167 ? 9.857 -3.470 10.522 1.00 71.62 167 SER A O 1
ATOM 1298 N N . ALA A 1 168 ? 9.268 -3.649 8.362 1.00 78.50 168 ALA A N 1
ATOM 1299 C CA . ALA A 1 168 ? 7.850 -3.901 8.625 1.00 78.50 168 ALA A CA 1
ATOM 1300 C C . ALA A 1 168 ? 7.569 -5.278 9.247 1.00 78.50 168 ALA A C 1
ATOM 1302 O O . ALA A 1 168 ? 6.617 -5.409 10.012 1.00 78.50 168 ALA A O 1
ATOM 1303 N N . PHE A 1 169 ? 8.378 -6.300 8.954 1.00 77.75 169 PHE A N 1
ATOM 1304 C CA . PHE A 1 169 ? 8.175 -7.669 9.439 1.00 77.75 169 PHE A CA 1
ATOM 1305 C C . PHE A 1 169 ? 8.560 -7.849 10.908 1.00 77.75 169 PHE A C 1
ATOM 1307 O O . PHE A 1 169 ? 7.953 -8.651 11.615 1.00 77.75 169 PHE A O 1
ATOM 1314 N N . ILE A 1 170 ? 9.548 -7.096 11.392 1.00 78.62 170 ILE A N 1
ATOM 1315 C CA . ILE A 1 170 ? 9.909 -7.116 12.811 1.00 78.62 170 ILE A CA 1
ATOM 1316 C C . ILE A 1 170 ? 8.974 -6.181 13.581 1.00 78.62 170 ILE A C 1
ATOM 1318 O O . ILE A 1 170 ? 8.335 -6.596 14.546 1.00 78.62 170 ILE A O 1
ATOM 1322 N N . LEU A 1 171 ? 8.832 -4.930 13.138 1.00 81.31 171 LEU A N 1
ATOM 1323 C CA . LEU A 1 171 ? 8.085 -3.924 13.896 1.00 81.31 171 LEU A CA 1
ATOM 1324 C C . LEU A 1 171 ? 6.565 -4.119 13.830 1.00 81.31 171 LEU A C 1
ATOM 1326 O O . LEU A 1 171 ? 5.886 -3.903 14.827 1.00 81.31 171 LEU A O 1
ATOM 1330 N N . GLY A 1 172 ? 6.016 -4.545 12.692 1.00 85.81 172 GLY A N 1
ATOM 1331 C CA . GLY A 1 172 ? 4.569 -4.669 12.506 1.00 85.81 172 GLY A CA 1
ATOM 1332 C C . GLY A 1 172 ? 3.962 -5.839 13.291 1.00 85.81 172 GLY A C 1
ATOM 1333 O O . GLY A 1 172 ? 3.208 -5.607 14.232 1.00 85.81 172 GLY A O 1
ATOM 1334 N N . PRO A 1 173 ? 4.275 -7.102 12.952 1.00 87.94 173 PRO A N 1
ATOM 1335 C CA . PRO A 1 173 ? 3.746 -8.277 13.637 1.00 87.94 173 PRO A CA 1
ATOM 1336 C C . PRO A 1 173 ? 4.143 -8.334 15.110 1.00 87.94 173 PRO A C 1
ATOM 1338 O O . PRO A 1 173 ? 3.274 -8.433 15.975 1.00 87.94 173 PRO A O 1
ATOM 1341 N N . PHE A 1 174 ? 5.442 -8.254 15.416 1.00 89.88 174 PHE A N 1
ATOM 1342 C CA . PHE A 1 174 ? 5.907 -8.448 16.788 1.00 89.88 174 PHE A CA 1
ATOM 1343 C C . PHE A 1 174 ? 5.644 -7.220 17.655 1.00 89.88 174 PHE A C 1
ATOM 1345 O O . PHE A 1 174 ? 5.194 -7.369 18.792 1.00 89.88 174 PHE A O 1
ATOM 1352 N N . GLY A 1 175 ? 5.864 -6.019 17.114 1.00 91.31 175 GLY A N 1
ATOM 1353 C CA . GLY A 1 175 ? 5.582 -4.772 17.817 1.00 91.31 175 GLY A CA 1
ATOM 1354 C C . GLY A 1 175 ? 4.108 -4.652 18.186 1.00 91.31 175 GLY A C 1
ATOM 1355 O O . GLY A 1 175 ? 3.785 -4.513 19.362 1.00 91.31 175 GLY A O 1
ATOM 1356 N N . ASN A 1 176 ? 3.197 -4.798 17.222 1.00 92.75 176 ASN A N 1
ATOM 1357 C CA . ASN A 1 176 ? 1.770 -4.647 17.511 1.00 92.75 176 ASN A CA 1
ATOM 1358 C C . ASN A 1 176 ? 1.208 -5.802 18.343 1.00 92.75 176 ASN A C 1
ATOM 1360 O O . ASN A 1 176 ? 0.389 -5.573 19.233 1.00 92.75 176 ASN A O 1
ATOM 1364 N N . TYR A 1 177 ? 1.658 -7.040 18.121 1.00 93.56 177 TYR A N 1
ATOM 1365 C CA . TYR A 1 177 ? 1.108 -8.182 18.849 1.00 93.56 177 TYR A CA 1
ATOM 1366 C C . TYR A 1 177 ? 1.663 -8.303 20.273 1.00 93.56 177 TYR A C 1
ATOM 1368 O O . TYR A 1 177 ? 0.888 -8.429 21.224 1.00 93.56 177 TYR A O 1
ATOM 1376 N N . PHE A 1 178 ? 2.990 -8.281 20.434 1.00 94.00 178 PHE A N 1
ATOM 1377 C CA . PHE A 1 178 ? 3.639 -8.636 21.697 1.00 94.00 178 PHE A CA 1
ATOM 1378 C C . PHE A 1 17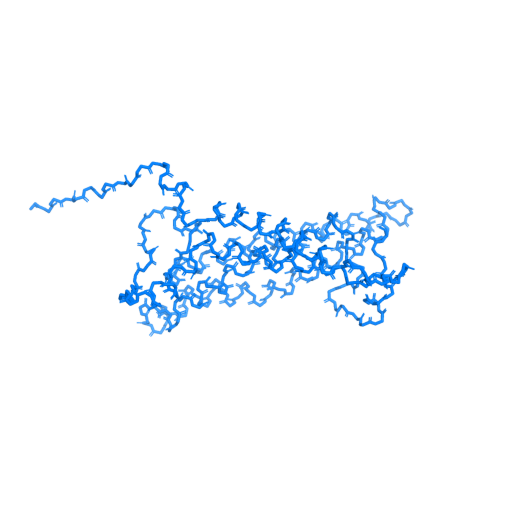8 ? 3.921 -7.445 22.605 1.00 94.00 178 PHE A C 1
ATOM 1380 O O . PHE A 1 178 ? 3.746 -7.592 23.812 1.00 94.00 178 PHE A O 1
ATOM 1387 N N . VAL A 1 179 ? 4.320 -6.280 22.082 1.00 93.69 179 VAL A N 1
ATOM 1388 C CA . VAL A 1 179 ? 4.765 -5.166 22.944 1.00 93.69 179 VAL A CA 1
ATOM 1389 C C . VAL A 1 179 ? 3.686 -4.746 23.946 1.00 93.69 179 VAL A C 1
ATOM 1391 O O . VAL A 1 179 ? 4.004 -4.710 25.135 1.00 93.69 179 VAL A O 1
ATOM 1394 N N . PRO A 1 180 ? 2.407 -4.535 23.564 1.00 94.12 180 PRO A N 1
ATOM 1395 C CA . PRO A 1 180 ? 1.364 -4.213 24.539 1.00 94.12 180 PRO A CA 1
ATOM 1396 C C . PRO A 1 180 ? 1.178 -5.300 25.602 1.00 94.12 180 PRO A C 1
ATOM 1398 O O . PRO A 1 180 ? 0.947 -4.980 26.764 1.00 94.12 180 PRO A O 1
ATOM 1401 N N . LEU A 1 181 ? 1.331 -6.577 25.232 1.00 94.44 181 LEU A N 1
ATOM 1402 C CA . LEU A 1 181 ? 1.230 -7.696 26.174 1.00 94.44 181 LEU A CA 1
ATOM 1403 C C . LEU A 1 181 ? 2.393 -7.708 27.168 1.00 94.44 181 LEU A C 1
ATOM 1405 O O . LEU A 1 181 ? 2.168 -7.936 28.353 1.00 94.44 181 LEU A O 1
ATOM 1409 N N . MET A 1 182 ? 3.611 -7.428 26.701 1.00 96.19 182 MET A N 1
ATOM 1410 C CA . MET A 1 182 ? 4.817 -7.392 27.531 1.00 96.19 182 MET A CA 1
ATOM 1411 C C . MET A 1 182 ? 4.769 -6.276 28.581 1.00 96.19 182 MET A C 1
ATOM 1413 O O . MET A 1 182 ? 5.231 -6.479 29.698 1.00 96.19 182 MET A O 1
ATOM 1417 N N . ILE A 1 183 ? 4.175 -5.124 28.252 1.00 96.50 183 ILE A N 1
ATOM 1418 C CA . ILE A 1 183 ? 4.017 -3.998 29.190 1.00 96.50 183 ILE A CA 1
ATOM 1419 C C . ILE A 1 183 ? 2.689 -4.025 29.969 1.00 96.50 183 ILE A C 1
ATOM 1421 O O . ILE A 1 183 ? 2.381 -3.080 30.691 1.00 96.50 183 ILE A O 1
ATOM 1425 N N . GLY A 1 184 ? 1.866 -5.069 29.805 1.00 94.75 184 GLY A N 1
ATOM 1426 C CA . GLY A 1 184 ? 0.561 -5.186 30.468 1.00 94.75 184 GLY A CA 1
ATOM 1427 C C . GLY A 1 184 ? -0.497 -4.180 29.988 1.00 94.75 184 GLY A C 1
ATOM 1428 O O . GLY A 1 184 ? -1.512 -3.975 30.657 1.00 94.75 184 GLY A O 1
ATOM 1429 N N . ALA A 1 185 ? -0.291 -3.545 28.834 1.00 94.44 185 ALA A N 1
ATOM 1430 C CA . ALA A 1 185 ? -1.233 -2.600 28.255 1.00 94.44 185 ALA A CA 1
ATOM 1431 C C . ALA A 1 185 ? -2.386 -3.325 27.551 1.00 94.44 185 ALA A C 1
ATOM 1433 O O . ALA A 1 185 ? -2.216 -4.322 26.850 1.00 94.44 185 ALA A O 1
ATOM 1434 N N . ARG A 1 186 ? -3.596 -2.771 27.683 1.00 89.19 186 ARG A N 1
ATOM 1435 C CA . ARG A 1 186 ? -4.790 -3.328 27.032 1.00 89.19 186 ARG A CA 1
ATOM 1436 C C . ARG A 1 186 ? -4.834 -3.045 25.523 1.00 89.19 186 ARG A C 1
ATOM 1438 O O . ARG A 1 186 ? -5.522 -3.770 24.808 1.00 89.19 186 ARG A O 1
ATOM 1445 N N . ARG A 1 187 ? -4.221 -1.945 25.062 1.00 87.81 187 ARG A N 1
ATOM 1446 C CA . ARG A 1 187 ? -4.300 -1.413 23.684 1.00 87.81 187 ARG A CA 1
ATOM 1447 C C . ARG A 1 187 ? -3.066 -0.573 23.347 1.00 87.81 187 ARG A C 1
ATOM 1449 O O . ARG A 1 187 ? -2.376 -0.113 24.251 1.00 87.81 187 ARG A O 1
ATOM 1456 N N . MET A 1 188 ? -2.859 -0.315 22.055 1.00 90.94 188 MET A N 1
ATOM 1457 C CA . MET A 1 188 ? -1.903 0.690 21.572 1.00 90.94 188 MET A CA 1
ATOM 1458 C C . MET A 1 188 ? -2.336 2.107 21.972 1.00 90.94 188 MET A C 1
ATOM 1460 O O . MET A 1 188 ? -3.530 2.373 22.111 1.00 90.94 188 MET A O 1
ATOM 1464 N N . ALA A 1 189 ? -1.376 3.028 22.109 1.00 91.50 189 ALA A N 1
ATOM 1465 C CA . ALA A 1 189 ? -1.648 4.432 22.442 1.00 91.50 189 ALA A CA 1
ATOM 1466 C C . ALA A 1 189 ? -2.524 5.129 21.384 1.00 91.50 189 ALA A C 1
ATOM 1468 O O . ALA A 1 189 ? -3.441 5.875 21.724 1.00 91.50 189 ALA A O 1
ATOM 1469 N N . PHE A 1 190 ? -2.293 4.819 20.101 1.00 91.38 190 PHE A N 1
ATOM 1470 C CA . PHE A 1 190 ? -3.059 5.350 18.971 1.00 91.38 190 PHE A CA 1
ATOM 1471 C C . PHE A 1 190 ? -3.578 4.222 18.061 1.00 91.38 190 PHE A C 1
ATOM 1473 O O . PHE A 1 190 ? -3.069 4.047 16.953 1.00 91.38 190 PHE A O 1
ATOM 1480 N N . PRO A 1 191 ? -4.622 3.470 18.470 1.00 89.88 191 PRO A N 1
ATOM 1481 C CA . PRO A 1 191 ? -5.065 2.263 17.758 1.00 89.88 191 PRO A CA 1
ATOM 1482 C C . PRO A 1 191 ? -5.470 2.486 16.296 1.00 89.88 191 PRO A C 1
ATOM 1484 O O . PRO A 1 191 ? -5.420 1.581 15.478 1.00 89.88 191 PRO A O 1
ATOM 1487 N N . ARG A 1 192 ? -5.914 3.698 15.953 1.00 88.75 192 ARG A N 1
ATOM 1488 C CA . ARG A 1 192 ? -6.384 4.017 14.597 1.00 88.75 192 ARG A CA 1
ATOM 1489 C C . ARG A 1 192 ? -5.265 4.428 13.659 1.00 88.75 192 ARG A C 1
ATOM 1491 O O . ARG A 1 192 ? -5.330 4.111 12.478 1.00 88.75 192 ARG A O 1
ATOM 1498 N N . ILE A 1 193 ? -4.268 5.135 14.188 1.00 90.94 193 ILE A N 1
ATOM 1499 C CA . ILE A 1 193 ? -3.054 5.455 13.435 1.00 90.94 193 ILE A CA 1
ATOM 1500 C C . ILE A 1 193 ? -2.291 4.157 13.180 1.00 90.94 193 ILE A C 1
ATOM 1502 O O . ILE A 1 193 ? -1.835 3.933 12.071 1.00 90.94 193 ILE A O 1
ATOM 1506 N N . GLU A 1 194 ? -2.244 3.264 14.165 1.00 91.50 194 GLU A N 1
ATOM 1507 C CA . GLU A 1 194 ? -1.631 1.945 14.017 1.00 91.50 194 GLU A CA 1
ATOM 1508 C C . GLU A 1 194 ? -2.355 1.068 12.976 1.00 91.50 194 GLU A C 1
ATOM 1510 O O . GLU A 1 194 ? -1.724 0.501 12.085 1.00 91.50 194 GLU A O 1
ATOM 1515 N N . ALA A 1 195 ? -3.690 1.053 12.972 1.00 91.19 195 ALA A N 1
ATOM 1516 C CA . ALA A 1 195 ? -4.420 0.395 11.893 1.00 91.19 195 ALA A CA 1
ATOM 1517 C C . ALA A 1 195 ? -4.149 1.050 10.520 1.00 91.19 195 ALA A C 1
ATOM 1519 O O . ALA A 1 195 ? -4.015 0.353 9.515 1.00 91.19 195 ALA A O 1
ATOM 1520 N N . LEU A 1 196 ? -4.042 2.385 10.454 1.00 92.94 196 LEU A N 1
ATOM 1521 C CA . LEU A 1 196 ? -3.702 3.106 9.221 1.00 92.94 196 LEU A CA 1
ATOM 1522 C C . LEU A 1 196 ? -2.327 2.705 8.689 1.00 92.94 196 LEU A C 1
ATOM 1524 O O . LEU A 1 196 ? -2.202 2.454 7.491 1.00 92.94 196 LEU A O 1
ATOM 1528 N N . THR A 1 197 ? -1.314 2.597 9.553 1.00 90.75 197 THR A N 1
ATOM 1529 C CA . THR A 1 197 ? 0.028 2.195 9.119 1.00 90.75 197 THR A CA 1
ATOM 1530 C C . THR A 1 197 ? 0.015 0.809 8.495 1.00 90.75 197 THR A C 1
ATOM 1532 O O . THR A 1 197 ? 0.710 0.606 7.503 1.00 90.75 197 THR A O 1
ATOM 1535 N N . PHE A 1 198 ? -0.804 -0.122 9.005 1.00 92.06 198 PHE A N 1
ATOM 1536 C CA . PHE A 1 198 ? -0.970 -1.422 8.359 1.00 92.06 198 PHE A CA 1
ATOM 1537 C C . PHE A 1 198 ? -1.559 -1.267 6.960 1.00 92.06 198 PHE A C 1
ATOM 1539 O O . PHE A 1 198 ? -0.974 -1.763 6.007 1.00 92.06 198 PHE A O 1
ATOM 1546 N N . TRP A 1 199 ? -2.689 -0.570 6.818 1.00 93.44 199 TRP A N 1
ATOM 1547 C CA . TRP A 1 199 ? -3.432 -0.491 5.555 1.00 93.44 199 TRP A CA 1
ATOM 1548 C C . TRP A 1 199 ? -2.731 0.316 4.451 1.00 93.44 199 TRP A C 1
ATOM 1550 O O . TRP A 1 199 ? -3.068 0.149 3.276 1.00 93.44 199 TRP A O 1
ATOM 1560 N N . LEU A 1 200 ? -1.732 1.131 4.798 1.00 92.75 200 LEU A N 1
ATOM 1561 C CA . LEU A 1 200 ? -0.837 1.779 3.836 1.00 92.75 200 LEU A CA 1
ATOM 1562 C C . LEU A 1 200 ? 0.178 0.805 3.215 1.00 92.75 200 LEU A C 1
ATOM 1564 O O . LEU A 1 200 ? 0.547 0.985 2.058 1.00 92.75 200 LEU A O 1
ATOM 1568 N N . VAL A 1 201 ? 0.586 -0.252 3.926 1.00 90.88 201 VAL A N 1
ATOM 1569 C CA . VAL A 1 201 ? 1.519 -1.267 3.402 1.00 90.88 201 VAL A CA 1
ATOM 1570 C C . VAL A 1 201 ? 0.974 -1.998 2.167 1.00 90.88 201 VAL A C 1
ATOM 1572 O O . VAL A 1 201 ? 1.659 -1.991 1.146 1.00 90.88 201 VAL A O 1
ATOM 1575 N N . PRO A 1 202 ? -0.230 -2.610 2.180 1.00 91.25 202 PRO A N 1
ATOM 1576 C CA . PRO A 1 202 ? -0.767 -3.252 0.989 1.00 91.25 202 PRO A CA 1
ATOM 1577 C C . PRO A 1 202 ? -1.056 -2.247 -0.129 1.00 91.25 202 PRO A C 1
ATOM 1579 O O . PRO A 1 202 ? -0.891 -2.606 -1.287 1.00 91.25 202 PRO A O 1
ATOM 1582 N N . ALA A 1 203 ? -1.411 -0.992 0.179 1.00 93.75 203 ALA A N 1
ATOM 1583 C CA . ALA A 1 203 ? -1.557 0.043 -0.846 1.00 93.75 203 ALA A CA 1
ATOM 1584 C C . ALA A 1 203 ? -0.223 0.315 -1.564 1.00 93.75 203 ALA A C 1
ATOM 1586 O O . ALA A 1 203 ? -0.160 0.243 -2.788 1.00 93.75 203 ALA A O 1
ATOM 1587 N N . ALA A 1 204 ? 0.856 0.543 -0.808 1.00 91.44 204 ALA A N 1
ATOM 1588 C CA . ALA A 1 204 ? 2.193 0.745 -1.363 1.00 91.44 204 ALA A CA 1
ATOM 1589 C C . ALA A 1 204 ? 2.688 -0.487 -2.136 1.00 91.44 204 ALA A C 1
ATOM 1591 O O . ALA A 1 204 ? 3.245 -0.357 -3.222 1.00 91.44 204 ALA A O 1
ATOM 1592 N N . GLY A 1 205 ? 2.444 -1.690 -1.613 1.00 90.75 205 GLY A N 1
ATOM 1593 C CA . GLY A 1 205 ? 2.823 -2.929 -2.282 1.00 90.75 205 GLY A CA 1
ATOM 1594 C C . GLY A 1 205 ? 2.065 -3.172 -3.591 1.00 90.75 205 GLY A C 1
ATOM 1595 O O . GLY A 1 205 ? 2.664 -3.639 -4.553 1.00 90.75 205 GLY A O 1
ATOM 1596 N N . LEU A 1 206 ? 0.779 -2.811 -3.672 1.00 91.38 206 LEU A N 1
ATOM 1597 C CA . LEU A 1 206 ? 0.008 -2.885 -4.919 1.00 91.38 206 LEU A CA 1
ATOM 1598 C C . LEU A 1 206 ? 0.512 -1.885 -5.970 1.00 91.38 206 LEU A C 1
ATOM 1600 O O . LEU A 1 206 ? 0.609 -2.250 -7.138 1.00 91.38 206 LEU A O 1
ATOM 1604 N N . ILE A 1 207 ? 0.882 -0.669 -5.555 1.00 91.00 207 ILE A N 1
ATOM 1605 C CA . ILE A 1 207 ? 1.510 0.335 -6.435 1.00 91.00 207 ILE A CA 1
ATOM 1606 C C . ILE A 1 207 ? 2.872 -0.157 -6.930 1.00 91.00 207 ILE A C 1
ATOM 1608 O O . ILE A 1 207 ? 3.216 -0.015 -8.096 1.00 91.00 207 ILE A O 1
ATOM 1612 N N . LEU A 1 208 ? 3.660 -0.779 -6.056 1.00 90.56 208 LEU A N 1
ATOM 1613 C CA . LEU A 1 208 ? 4.946 -1.331 -6.459 1.00 90.56 208 LEU A CA 1
ATOM 1614 C C . LEU A 1 208 ? 4.762 -2.471 -7.475 1.00 90.56 208 LEU A C 1
ATOM 1616 O O . LEU A 1 208 ? 5.480 -2.538 -8.465 1.00 90.56 208 LEU A O 1
ATOM 1620 N N . MET A 1 209 ? 3.766 -3.337 -7.273 1.00 89.94 209 MET A N 1
ATOM 1621 C CA . MET A 1 209 ? 3.449 -4.429 -8.200 1.00 89.94 209 MET A CA 1
ATOM 1622 C C . MET A 1 209 ? 2.921 -3.948 -9.553 1.00 89.94 209 MET A C 1
ATOM 1624 O O . MET A 1 209 ? 3.167 -4.608 -10.565 1.00 89.94 209 MET A O 1
ATOM 1628 N N . SER A 1 210 ? 2.216 -2.815 -9.601 1.00 88.19 210 SER A N 1
ATOM 1629 C CA . SER A 1 210 ? 1.699 -2.282 -10.861 1.00 88.19 210 SER A CA 1
ATOM 1630 C C . SER A 1 210 ? 2.815 -1.828 -11.804 1.00 88.19 210 SER A C 1
ATOM 1632 O O . SER A 1 210 ? 2.599 -1.820 -13.013 1.00 88.19 210 SER A O 1
ATOM 1634 N N . ALA A 1 211 ? 4.031 -1.574 -11.304 1.00 85.19 211 ALA A N 1
ATOM 1635 C CA . ALA A 1 211 ? 5.188 -1.264 -12.142 1.00 85.19 211 ALA A CA 1
ATOM 1636 C C . ALA A 1 211 ? 5.454 -2.321 -13.228 1.00 85.19 211 ALA A C 1
ATOM 1638 O O . ALA A 1 211 ? 5.868 -1.964 -14.322 1.00 85.19 211 ALA A O 1
ATOM 1639 N N . ILE A 1 212 ? 5.146 -3.601 -12.982 1.00 83.75 212 ILE A N 1
ATOM 1640 C CA . ILE A 1 212 ? 5.296 -4.664 -13.993 1.00 83.75 212 ILE A CA 1
ATOM 1641 C C . ILE A 1 212 ? 4.426 -4.389 -15.232 1.00 83.75 212 ILE A C 1
ATOM 1643 O O . ILE A 1 212 ? 4.819 -4.724 -16.345 1.00 83.75 212 ILE A O 1
ATOM 1647 N N . ALA A 1 213 ? 3.250 -3.784 -15.048 1.00 81.25 213 ALA A N 1
ATOM 1648 C CA . ALA A 1 213 ? 2.307 -3.490 -16.125 1.00 81.25 213 ALA A CA 1
ATOM 1649 C C . ALA A 1 213 ? 2.498 -2.094 -16.746 1.00 81.25 213 ALA A C 1
ATOM 1651 O O . ALA A 1 213 ? 2.073 -1.877 -17.877 1.00 81.25 213 ALA A O 1
ATOM 1652 N N . PHE A 1 214 ? 3.114 -1.155 -16.020 1.00 76.00 214 PHE A N 1
ATOM 1653 C CA . PHE A 1 214 ? 3.180 0.268 -16.384 1.00 76.00 214 PHE A CA 1
ATOM 1654 C C . PHE A 1 214 ? 4.603 0.767 -16.690 1.00 76.00 214 PHE A C 1
ATOM 1656 O O . PHE A 1 214 ? 4.920 1.918 -16.411 1.00 76.00 214 PHE A O 1
ATOM 1663 N N . GLY A 1 215 ? 5.458 -0.085 -17.262 1.00 72.62 215 GLY A N 1
ATOM 1664 C CA . GLY A 1 215 ? 6.759 0.335 -17.805 1.00 72.62 215 GLY A CA 1
ATOM 1665 C C . GLY A 1 215 ? 7.985 0.017 -16.946 1.00 72.62 215 GLY A C 1
ATOM 1666 O O . GLY A 1 215 ? 9.092 0.297 -17.377 1.00 72.62 215 GLY A O 1
ATOM 1667 N N . GLY A 1 216 ? 7.826 -0.622 -15.785 1.00 84.12 216 GLY A N 1
ATOM 1668 C CA . GLY A 1 216 ? 8.929 -1.170 -14.991 1.00 84.12 216 GLY A CA 1
ATOM 1669 C C . GLY A 1 216 ? 9.696 -0.162 -14.127 1.00 84.12 216 GLY A C 1
ATOM 1670 O O . GLY A 1 216 ? 9.324 0.999 -13.996 1.00 84.12 216 GLY A O 1
ATOM 1671 N N . ILE A 1 217 ? 10.757 -0.636 -13.463 1.00 87.25 217 ILE A N 1
ATOM 1672 C CA . ILE A 1 217 ? 11.648 0.177 -12.613 1.00 87.25 217 ILE A CA 1
ATOM 1673 C C . ILE A 1 217 ? 13.096 -0.205 -12.926 1.00 87.25 217 ILE A C 1
ATOM 1675 O O . ILE A 1 217 ? 13.579 -1.245 -12.476 1.00 87.25 217 ILE A O 1
ATOM 1679 N N . ALA A 1 218 ? 13.809 0.644 -13.666 1.00 83.75 218 ALA A N 1
ATOM 1680 C CA . ALA A 1 218 ? 15.182 0.369 -14.107 1.00 83.75 218 ALA A CA 1
ATOM 1681 C C . ALA A 1 218 ? 16.273 0.787 -13.103 1.00 83.75 218 ALA A C 1
ATOM 1683 O O . ALA A 1 218 ? 17.452 0.520 -13.319 1.00 83.75 218 ALA A O 1
ATOM 1684 N N . THR A 1 219 ? 15.901 1.458 -12.014 1.00 86.62 219 THR A N 1
ATOM 1685 C CA . THR A 1 219 ? 16.836 2.216 -11.168 1.00 86.62 219 THR A CA 1
ATOM 1686 C C . THR A 1 219 ? 17.444 1.422 -10.012 1.00 86.62 219 THR A C 1
ATOM 1688 O O . THR A 1 219 ? 18.306 1.931 -9.291 1.00 86.62 219 THR A O 1
ATOM 1691 N N . GLY A 1 220 ? 17.007 0.177 -9.811 1.00 88.19 220 GLY A N 1
ATOM 1692 C CA . GLY A 1 220 ? 17.290 -0.578 -8.597 1.00 88.19 220 GLY A CA 1
ATOM 1693 C C . GLY A 1 220 ? 16.526 -0.031 -7.387 1.00 88.19 220 GLY A C 1
ATOM 1694 O O . GLY A 1 220 ? 15.782 0.944 -7.461 1.00 88.19 220 GLY A O 1
ATOM 1695 N N . TRP A 1 221 ? 16.726 -0.653 -6.226 1.00 88.94 221 TRP A N 1
ATOM 1696 C CA . TRP A 1 221 ? 16.080 -0.208 -4.984 1.00 88.94 221 TRP A CA 1
ATOM 1697 C C . TRP A 1 221 ? 16.655 1.107 -4.431 1.00 88.94 221 TRP A C 1
ATOM 1699 O O . TRP A 1 221 ? 16.003 1.767 -3.626 1.00 88.94 221 TRP A O 1
ATOM 1709 N N . THR A 1 222 ? 17.876 1.479 -4.830 1.00 87.88 222 THR A N 1
ATOM 1710 C CA . THR A 1 222 ? 18.555 2.694 -4.357 1.00 87.88 222 THR A CA 1
ATOM 1711 C C . THR A 1 222 ? 18.053 3.956 -5.044 1.00 87.88 222 THR A C 1
ATOM 1713 O O . THR A 1 222 ? 18.128 5.024 -4.445 1.00 87.88 222 THR A O 1
ATOM 1716 N N . GLY A 1 223 ? 17.551 3.849 -6.280 1.00 87.56 223 GLY A N 1
ATOM 1717 C CA . GLY A 1 223 ? 16.940 4.972 -6.989 1.00 87.56 223 GLY A CA 1
ATOM 1718 C C . GLY A 1 223 ? 17.889 6.153 -7.212 1.00 87.56 223 GLY A C 1
ATOM 1719 O O . GLY A 1 223 ? 17.518 7.291 -6.939 1.00 87.56 223 GLY A O 1
ATOM 1720 N N . TYR A 1 224 ? 19.127 5.903 -7.657 1.00 88.12 224 TYR A N 1
ATOM 1721 C CA . TYR A 1 224 ? 20.095 6.980 -7.900 1.00 88.12 224 TYR A CA 1
ATOM 1722 C C . TYR A 1 224 ? 19.553 8.006 -8.903 1.00 88.12 224 TYR A C 1
ATOM 1724 O O . TYR A 1 224 ? 19.169 7.633 -10.006 1.00 88.12 224 TYR A O 1
ATOM 1732 N N . SER A 1 225 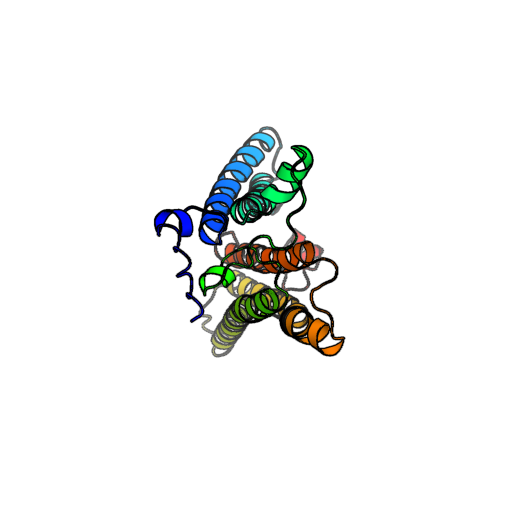? 19.603 9.292 -8.537 1.00 85.62 225 SER A N 1
ATOM 1733 C CA . SER A 1 225 ? 19.046 10.406 -9.323 1.00 85.62 225 SER A CA 1
ATOM 1734 C C . SER A 1 225 ? 19.386 10.380 -10.819 1.00 85.62 225 SER A C 1
ATOM 1736 O O . SER A 1 225 ? 18.446 10.389 -11.603 1.00 85.62 225 SER A O 1
ATOM 1738 N N . PRO A 1 226 ? 20.662 10.280 -11.256 1.00 85.81 226 PRO A N 1
ATOM 1739 C CA . PRO A 1 226 ? 20.959 10.316 -12.692 1.00 85.81 226 PRO A CA 1
ATOM 1740 C C . PRO A 1 226 ? 20.323 9.143 -13.451 1.00 85.81 226 PRO A C 1
ATOM 1742 O O . PRO A 1 226 ? 19.839 9.309 -14.562 1.00 85.81 226 PRO A O 1
ATOM 1745 N N . LEU A 1 227 ? 20.250 7.960 -12.829 1.00 82.94 227 LEU A N 1
ATOM 1746 C CA . LEU A 1 227 ? 19.601 6.797 -13.431 1.00 82.94 227 LEU A CA 1
ATOM 1747 C C . LEU A 1 227 ? 18.071 6.886 -13.362 1.00 82.94 227 LEU A C 1
ATOM 1749 O O . LEU A 1 227 ? 17.401 6.268 -14.175 1.00 82.94 227 LEU A O 1
ATOM 1753 N N . ALA A 1 228 ? 17.505 7.625 -12.408 1.00 80.12 228 ALA A N 1
ATOM 1754 C CA . ALA A 1 228 ? 16.066 7.869 -12.349 1.00 80.12 228 ALA A CA 1
ATOM 1755 C C . ALA A 1 228 ? 15.588 8.828 -13.445 1.00 80.12 228 ALA A C 1
ATOM 1757 O O . ALA A 1 228 ? 14.455 8.693 -13.896 1.00 80.12 228 ALA A O 1
ATOM 1758 N N . ASP A 1 229 ? 16.455 9.738 -13.890 1.00 75.19 229 ASP A N 1
ATOM 1759 C CA . ASP A 1 229 ? 16.152 10.675 -14.973 1.00 75.19 229 ASP A CA 1
ATOM 1760 C C . ASP A 1 229 ? 16.385 10.059 -16.368 1.00 75.19 229 ASP A C 1
ATOM 1762 O O . ASP A 1 229 ? 15.654 10.360 -17.311 1.00 75.19 229 ASP A O 1
ATOM 1766 N N . GLU A 1 230 ? 17.400 9.196 -16.509 1.00 74.50 230 GLU A N 1
ATOM 1767 C CA . GLU A 1 230 ? 17.832 8.635 -17.803 1.00 74.50 230 GLU A CA 1
ATOM 1768 C C . GLU A 1 230 ? 17.405 7.172 -18.031 1.00 74.50 230 GLU A C 1
ATOM 1770 O O . GLU A 1 230 ? 17.377 6.688 -19.167 1.00 74.50 230 GLU A O 1
ATOM 1775 N N . GLY A 1 231 ? 17.135 6.427 -16.957 1.00 68.12 231 GLY A N 1
ATOM 1776 C CA . GLY A 1 231 ? 16.983 4.976 -16.979 1.00 68.12 231 GLY A CA 1
ATOM 1777 C C . GLY A 1 231 ? 15.623 4.525 -17.491 1.00 68.12 231 GLY A C 1
ATOM 1778 O O . GLY A 1 231 ? 14.615 4.651 -16.803 1.00 68.12 231 GLY A O 1
ATOM 1779 N N . ARG A 1 232 ? 15.618 3.880 -18.658 1.00 66.25 232 ARG A N 1
ATOM 1780 C CA . ARG A 1 232 ? 14.416 3.292 -19.258 1.00 66.25 232 ARG A CA 1
ATOM 1781 C C . ARG A 1 232 ? 14.335 1.804 -18.962 1.00 66.25 232 ARG A C 1
ATOM 1783 O O . ARG A 1 232 ? 15.289 1.067 -19.206 1.00 66.25 232 ARG A O 1
ATOM 1790 N N . ALA A 1 233 ? 13.182 1.349 -18.479 1.00 60.81 233 ALA A N 1
ATOM 1791 C CA . ALA A 1 233 ? 12.934 -0.068 -18.203 1.00 60.81 233 ALA A CA 1
ATOM 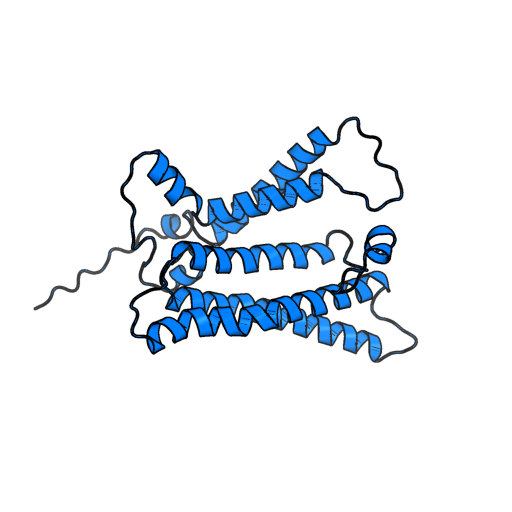1792 C C . ALA A 1 233 ? 12.547 -0.897 -19.447 1.00 60.81 233 ALA A C 1
ATOM 1794 O O . ALA A 1 233 ? 12.144 -2.049 -19.293 1.00 60.81 233 ALA A O 1
ATOM 1795 N N . GLY A 1 234 ? 12.821 -0.377 -20.652 1.00 53.06 234 GLY A N 1
ATOM 1796 C CA . GLY A 1 234 ? 12.712 -1.099 -21.926 1.00 53.06 234 GLY A CA 1
ATOM 1797 C C . GLY A 1 234 ? 11.342 -0.984 -22.563 1.00 53.06 234 GLY A C 1
ATOM 1798 O O . GLY A 1 234 ? 10.378 -1.506 -21.968 1.00 53.06 234 GLY A O 1
#

Radius of gyration: 21.51 Å; chains: 1; bounding box: 54×43×59 Å

Sequence (234 aa):
MSATAIAVQPPVWRRVIGFNMLTGLALGISGWFLGGWIGGQMAVGHDYLLGTDQNDVGIFMGYLFAIIGWLVGLGFANYPLGRLLGRSPTLREHEAAGWTRYFKLCTDHKVVGIQYLFGVGIFFFIGGLNAMLMRTELLRPVEQPWPAGQYLTLVSLHGTMMIMMTSAFILGPFGNYFVPLMIGARRMAFPRIEALTFWLVPAAGLILMSAIAFGGIATGWTGYSPLADEGRAG

pLDDT: mean 83.48, std 13.38, range [40.84, 96.69]

Secondary structure (DSSP, 8-state):
--------PPPHHHHHSSSSHHHHHHHHHHHHHHHHHHHHHHHTT----TTS----HHHHHHHHHHHHHHHHHTTTTHHHHHHHTTPPP-TTTT--SSGGGGGS----HHHHHHHHHHHHHHHHHHHHHHHHHHHHHHT-SS--SS-HHHHHHHHHHHHHHHHHHHHHHIIIIIIHHHHHHHTT-SS-SSHHHHHHHHHHHHHHHHHHHHTTTTT---STTTT-HHHHHH----